Protein AF-G0N205-F1 (afdb_monomer)

Nearest PDB structures (foldseek):
  7wsj-assembly2_C  TM=4.629E-01  e=8.179E-05  Arabidopsis thaliana
  7wsj-assembly1_B  TM=4.622E-01  e=1.460E-04  Arabidopsis thaliana
  7vsp-assembly2_B  TM=4.590E-01  e=4.088E-04  Arabidopsis thaliana
  7vsq-assembly2_B  TM=4.551E-01  e=1.684E-03  Arabidopsis thaliana

Organism: Caenorhabditis brenneri (NCBI:txid135651)

InterPro domains:
  IPR000315 B-box-type zinc finger [PS50119] (37-84)

pLDDT: mean 72.42, std 18.72, range [29.64, 96.12]

Solvent-accessible surface area (backbone atoms only — not comparable to full-atom values): 21318 Å² total; per-residue (Å²): 139,88,82,83,79,87,76,86,77,73,57,70,68,60,55,50,49,54,50,48,53,50,52,49,49,49,48,61,71,64,46,67,68,76,33,96,76,34,97,43,48,12,75,93,41,68,41,26,44,38,49,34,27,31,69,76,79,71,43,38,22,20,68,56,48,37,58,68,64,69,31,54,47,85,73,48,55,70,51,54,69,44,49,46,91,71,54,74,80,71,82,67,58,54,7,86,89,43,72,95,36,53,32,47,31,29,34,51,64,63,70,57,68,80,61,97,66,80,58,90,68,58,90,59,50,43,32,23,71,64,47,60,73,70,46,49,56,69,90,58,59,64,44,50,40,68,66,48,51,55,50,49,49,52,52,48,51,53,48,50,51,53,50,52,53,50,52,52,52,50,52,50,52,50,51,55,50,51,56,52,49,50,57,78,64,36,62,66,59,50,48,53,56,52,48,55,55,52,55,50,54,51,51,54,50,53,52,37,51,52,52,49,54,52,49,52,52,54,52,51,52,54,53,49,54,49,49,53,51,54,50,52,50,49,56,49,48,53,53,50,49,53,50,53,52,48,42,68,73,68,63,59,65,74,92,68,48,61,75,58,52,55,56,50,70,75,64,66,83,89,72,95,80,84,82,84,56,80,85,38,48,48,66,72,84,77,45,77,72,49,73,63,53,82,71,74,78,77,87,68,87,69,82,77,81,86,84,81,92,79,89,80,83,85,84,80,86,83,80,84,82,76,86,79,80,83,85,81,82,84,80,79,88,82,83,82,79,84,78,82,80,86,79,90,134

Structure (mmCIF, N/CA/C/O backbone):
data_AF-G0N205-F1
#
_entry.id   AF-G0N205-F1
#
loop_
_atom_site.group_PDB
_atom_site.id
_atom_site.type_symbol
_atom_site.label_atom_id
_atom_site.label_alt_id
_atom_site.label_comp_id
_atom_site.label_asym_id
_atom_site.label_entity_id
_atom_site.label_seq_id
_atom_site.pdbx_PDB_ins_code
_atom_site.Cartn_x
_atom_site.Cartn_y
_atom_site.Cartn_z
_atom_site.occupancy
_atom_site.B_iso_or_equiv
_atom_site.auth_seq_id
_atom_site.auth_comp_id
_atom_site.auth_asym_id
_atom_site.auth_atom_id
_atom_site.pdbx_PDB_model_num
ATOM 1 N N . MET A 1 1 ? -63.602 34.166 -18.339 1.00 39.34 1 MET A N 1
ATOM 2 C CA . MET A 1 1 ? -64.084 32.825 -17.949 1.00 39.34 1 MET A CA 1
ATOM 3 C C . MET A 1 1 ? -63.083 32.241 -16.964 1.00 39.34 1 MET A C 1
ATOM 5 O O . MET A 1 1 ? -61.918 32.171 -17.336 1.00 39.34 1 MET A O 1
ATOM 9 N N . PRO A 1 2 ? -63.478 31.931 -15.718 1.00 43.50 2 PRO A N 1
ATOM 10 C CA . PRO A 1 2 ? -62.604 31.313 -14.727 1.00 43.50 2 PRO A CA 1
ATOM 11 C C . PRO A 1 2 ? -62.727 29.784 -14.789 1.00 43.50 2 PRO A C 1
ATOM 13 O O . PRO A 1 2 ? -63.821 29.270 -15.007 1.00 43.50 2 PRO A O 1
ATOM 16 N N . ILE A 1 3 ? -61.631 29.062 -14.560 1.00 42.59 3 ILE A N 1
ATOM 17 C CA . ILE A 1 3 ? -61.673 27.639 -14.204 1.00 42.59 3 ILE A CA 1
ATOM 18 C C . ILE A 1 3 ? -60.879 27.516 -12.906 1.00 42.59 3 ILE A C 1
ATOM 20 O O . ILE A 1 3 ? -59.670 27.737 -12.880 1.00 42.59 3 ILE A O 1
ATOM 24 N N . PHE A 1 4 ? -61.611 27.286 -11.818 1.00 43.91 4 PHE A N 1
ATOM 25 C CA . PHE A 1 4 ? -61.077 26.991 -10.496 1.00 43.91 4 PHE A CA 1
ATOM 26 C C . PHE A 1 4 ? -60.441 25.598 -10.520 1.00 43.91 4 PHE A C 1
ATOM 28 O O . PHE A 1 4 ? -61.034 24.667 -11.058 1.00 43.91 4 PHE A O 1
ATOM 35 N N . GLY A 1 5 ? -59.237 25.478 -9.959 1.00 41.97 5 GLY A N 1
ATOM 36 C CA . GLY A 1 5 ? -58.589 24.193 -9.720 1.00 41.97 5 GLY A CA 1
ATOM 37 C C . GLY A 1 5 ? -59.272 23.457 -8.572 1.00 41.97 5 GLY A C 1
ATOM 38 O O . GLY A 1 5 ? -59.536 24.053 -7.525 1.00 41.97 5 GLY A O 1
ATOM 39 N N . ASP A 1 6 ? -59.556 22.178 -8.796 1.00 44.09 6 ASP A N 1
ATOM 40 C CA . ASP A 1 6 ? -60.100 21.262 -7.802 1.00 44.09 6 ASP A CA 1
ATOM 41 C C . ASP A 1 6 ? -59.151 21.154 -6.603 1.00 44.09 6 ASP A C 1
ATOM 43 O O . ASP A 1 6 ? -57.992 20.750 -6.718 1.00 44.09 6 ASP A O 1
ATOM 47 N N . VAL A 1 7 ? -59.654 21.547 -5.434 1.00 52.12 7 VAL A N 1
ATOM 48 C CA . VAL A 1 7 ? -59.025 21.255 -4.148 1.00 52.12 7 VAL A CA 1
ATOM 49 C C . VAL A 1 7 ? -59.512 19.873 -3.744 1.00 52.12 7 VAL A C 1
ATOM 51 O O . VAL A 1 7 ? -60.689 19.694 -3.439 1.00 52.12 7 VAL A O 1
ATOM 54 N N . ASP A 1 8 ? -58.603 18.904 -3.763 1.00 52.44 8 ASP A N 1
ATOM 55 C CA . ASP A 1 8 ? -58.847 17.528 -3.340 1.00 52.44 8 ASP A CA 1
ATOM 56 C C . ASP A 1 8 ? -59.172 17.509 -1.833 1.00 52.44 8 ASP A C 1
ATOM 58 O O . ASP A 1 8 ? -58.293 17.560 -0.967 1.00 52.44 8 ASP A O 1
ATOM 62 N N . ILE A 1 9 ? -60.463 17.506 -1.496 1.00 57.09 9 ILE A N 1
ATOM 63 C CA . ILE A 1 9 ? -60.930 17.375 -0.114 1.00 57.09 9 ILE A CA 1
ATOM 64 C C . ILE A 1 9 ? -60.839 15.891 0.241 1.00 57.09 9 ILE A C 1
ATOM 66 O O . ILE A 1 9 ? -61.751 15.112 -0.039 1.00 57.09 9 ILE A O 1
ATOM 70 N N . GLN A 1 10 ? -59.732 15.488 0.868 1.00 53.25 10 GLN A N 1
ATOM 71 C CA . GLN A 1 10 ? -59.631 14.147 1.441 1.00 53.25 10 GLN A CA 1
ATOM 72 C C . GLN A 1 10 ? -60.764 13.928 2.464 1.00 53.25 10 GLN A C 1
ATOM 74 O O . GLN A 1 10 ? -60.968 14.774 3.342 1.00 53.25 10 GLN A O 1
ATOM 79 N N . PRO A 1 11 ? -61.496 12.797 2.401 1.00 60.28 11 PRO A N 1
ATOM 80 C CA . PRO A 1 11 ? -62.554 12.496 3.355 1.00 60.28 11 PRO A CA 1
ATOM 81 C C . PRO A 1 11 ? -62.007 12.487 4.786 1.00 60.28 11 PRO A C 1
ATOM 83 O O . PRO A 1 11 ? -60.940 11.932 5.051 1.00 60.28 11 PRO A O 1
ATOM 86 N N . THR A 1 12 ? -62.761 13.047 5.733 1.00 58.72 12 THR A N 1
ATOM 87 C CA . THR A 1 12 ? -62.375 13.212 7.149 1.00 58.72 12 THR A CA 1
ATOM 88 C C . THR A 1 12 ? -61.872 11.916 7.799 1.00 58.72 12 THR A C 1
ATOM 90 O O . THR A 1 12 ? -60.984 11.950 8.646 1.00 58.72 12 THR A O 1
ATOM 93 N N . ASN A 1 13 ? -62.371 10.761 7.351 1.00 66.75 13 ASN A N 1
ATOM 94 C CA . ASN A 1 13 ? -61.944 9.445 7.826 1.00 66.75 13 ASN A CA 1
ATOM 95 C C . ASN A 1 13 ? -60.479 9.127 7.475 1.00 66.75 13 ASN A C 1
ATOM 97 O O . ASN A 1 13 ? -59.782 8.533 8.289 1.00 66.75 13 ASN A O 1
ATOM 101 N N . CYS A 1 14 ? -59.982 9.564 6.314 1.00 66.81 14 CYS A N 1
ATOM 102 C CA . CYS A 1 14 ? -58.583 9.383 5.914 1.00 66.81 14 CYS A CA 1
ATOM 103 C C . CYS A 1 14 ? -57.637 10.254 6.752 1.00 66.81 14 CYS A C 1
ATOM 105 O O . CYS A 1 14 ? -56.560 9.807 7.134 1.00 66.81 14 CYS A O 1
ATOM 107 N N . LEU A 1 15 ? -58.070 11.468 7.107 1.00 72.00 15 LEU A N 1
ATOM 108 C CA . LEU A 1 15 ? -57.348 12.358 8.022 1.00 72.00 15 LEU A CA 1
ATOM 109 C C . LEU A 1 15 ? -57.283 11.796 9.445 1.00 72.00 15 LEU A C 1
ATOM 111 O O . LEU A 1 15 ? -56.243 11.886 10.093 1.00 72.00 15 LEU A O 1
ATOM 115 N N . ILE A 1 16 ? -58.375 11.193 9.924 1.00 75.31 16 ILE A N 1
ATOM 116 C CA . ILE A 1 16 ? -58.415 10.536 11.235 1.00 75.31 16 ILE A CA 1
ATOM 117 C C . ILE A 1 16 ? -57.481 9.323 11.254 1.00 75.31 16 ILE A C 1
ATOM 119 O O . ILE A 1 16 ? -56.714 9.185 12.201 1.00 75.31 16 ILE A O 1
ATOM 123 N N . LEU A 1 17 ? -57.488 8.488 10.209 1.00 78.81 17 LEU A N 1
ATOM 124 C CA . LEU A 1 17 ? -56.571 7.348 10.100 1.00 78.81 17 LEU A CA 1
ATOM 125 C C . LEU A 1 17 ? -55.108 7.803 10.057 1.00 78.81 17 LEU A C 1
ATOM 127 O O . LEU A 1 17 ? -54.306 7.316 10.843 1.00 78.81 17 LEU A O 1
ATOM 131 N N . ALA A 1 18 ? -54.782 8.823 9.260 1.00 77.00 18 ALA A N 1
ATOM 132 C CA . ALA A 1 18 ? -53.435 9.391 9.221 1.00 77.00 18 ALA A CA 1
ATOM 133 C C . ALA A 1 18 ? -52.997 9.988 10.574 1.00 77.00 18 ALA A C 1
ATOM 135 O O . ALA A 1 18 ? -51.824 9.919 10.937 1.00 77.00 18 ALA A O 1
ATOM 136 N N . LEU A 1 19 ? -53.924 10.568 11.345 1.00 78.69 19 LEU A N 1
ATOM 137 C CA . LEU A 1 19 ? -53.658 11.048 12.705 1.00 78.69 19 LEU A CA 1
ATOM 138 C C . LEU A 1 19 ? -53.452 9.896 13.695 1.00 78.69 19 LEU A C 1
ATOM 140 O O . LEU A 1 19 ? -52.588 10.010 14.560 1.00 78.69 19 LEU A O 1
ATOM 144 N N . VAL A 1 20 ? -54.207 8.801 13.575 1.00 80.81 20 VAL A N 1
ATOM 145 C CA . VAL A 1 20 ? -54.025 7.592 14.393 1.00 80.81 20 VAL A CA 1
ATOM 146 C C . VAL A 1 20 ? -52.685 6.935 14.077 1.00 80.81 20 VAL A C 1
ATOM 148 O O . VAL A 1 20 ? -51.926 6.687 15.007 1.00 80.81 20 VAL A O 1
ATOM 151 N N . ASP A 1 21 ? -52.336 6.771 12.802 1.00 76.94 21 ASP A N 1
ATOM 152 C CA . ASP A 1 21 ? -51.047 6.218 12.371 1.00 76.94 21 ASP A CA 1
ATOM 153 C C . ASP A 1 21 ? -49.882 7.075 12.869 1.00 76.94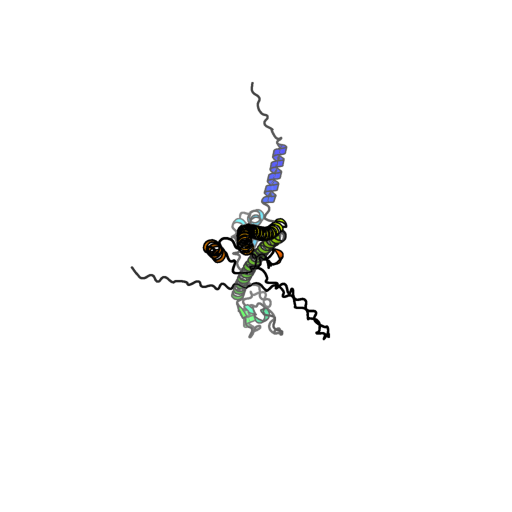 21 ASP A C 1
ATOM 155 O O . ASP A 1 21 ? -48.888 6.559 13.375 1.00 76.94 21 ASP A O 1
ATOM 159 N N . LYS A 1 22 ? -50.024 8.404 12.815 1.00 75.94 22 LYS A N 1
ATOM 160 C CA . LYS A 1 22 ? -49.020 9.335 13.338 1.00 75.94 22 LYS A CA 1
ATOM 161 C C . LYS A 1 22 ? -48.927 9.291 14.864 1.00 75.94 22 LYS A C 1
ATOM 163 O O . LYS A 1 22 ? -47.830 9.381 15.400 1.00 75.94 22 LYS A O 1
ATOM 168 N N . LEU A 1 23 ? -50.042 9.112 15.576 1.00 74.56 23 LEU A N 1
ATOM 169 C CA . LEU A 1 23 ? -50.059 8.923 17.032 1.00 74.56 23 LEU A CA 1
ATOM 170 C C . LEU A 1 23 ? -49.495 7.560 17.451 1.00 74.56 23 LEU A C 1
ATOM 172 O O . LEU A 1 23 ? -48.870 7.465 18.508 1.00 74.56 23 LEU A O 1
ATOM 176 N N . GLU A 1 24 ? -49.694 6.515 16.650 1.00 72.81 24 GLU A N 1
ATOM 177 C CA . GLU A 1 24 ? -49.087 5.201 16.848 1.00 72.81 24 GLU A CA 1
ATOM 178 C C . GLU A 1 24 ? -47.592 5.223 16.542 1.00 72.81 24 GLU A C 1
ATOM 180 O O . GLU A 1 24 ? -46.811 4.703 17.335 1.00 72.81 24 GLU A O 1
ATOM 185 N N . GLU A 1 25 ? -47.168 5.879 15.462 1.00 64.12 25 GLU A N 1
ATOM 186 C CA . GLU A 1 25 ? -45.758 6.136 15.182 1.00 64.12 25 GLU A CA 1
ATOM 187 C C . GLU A 1 25 ? -45.116 6.986 16.271 1.00 64.12 25 GLU A C 1
ATOM 189 O O . GLU A 1 25 ? -44.022 6.662 16.714 1.00 64.12 25 GLU A O 1
ATOM 194 N N . ASP A 1 26 ? -45.780 8.035 16.750 1.00 62.69 26 ASP A N 1
ATOM 195 C CA . ASP A 1 26 ? -45.274 8.860 17.844 1.00 62.69 26 ASP A CA 1
ATOM 196 C C . ASP A 1 26 ? -45.265 8.086 19.169 1.00 62.69 26 ASP A C 1
ATOM 198 O O . ASP A 1 26 ? -44.367 8.299 19.980 1.00 62.69 26 ASP A O 1
ATOM 202 N N . ARG A 1 27 ? -46.198 7.148 19.397 1.00 59.19 27 ARG A N 1
ATOM 203 C CA . ARG A 1 27 ? -46.136 6.188 20.518 1.00 59.19 27 ARG A CA 1
ATOM 204 C C . ARG A 1 27 ? -44.988 5.198 20.362 1.00 59.19 27 ARG A C 1
ATOM 206 O O . ARG A 1 27 ? -44.382 4.865 21.369 1.00 59.19 27 ARG A O 1
ATOM 213 N N . ARG A 1 28 ? -44.681 4.744 19.144 1.00 57.38 28 ARG A N 1
ATOM 214 C CA . ARG A 1 28 ? -43.538 3.861 18.848 1.00 57.38 28 ARG A CA 1
ATOM 215 C C . ARG A 1 28 ? -42.204 4.606 18.956 1.00 57.38 28 ARG A C 1
ATOM 217 O O . ARG A 1 28 ? -41.247 4.036 19.452 1.00 57.38 28 ARG A O 1
ATOM 224 N N . LYS A 1 29 ? -42.157 5.884 18.567 1.00 54.00 29 LYS A N 1
ATOM 225 C CA . LYS A 1 29 ? -40.992 6.781 18.683 1.00 54.00 29 LYS A CA 1
ATOM 226 C C . LYS A 1 29 ? -40.775 7.293 20.115 1.00 54.00 29 LYS A C 1
ATOM 228 O O . LYS A 1 29 ? -39.660 7.669 20.451 1.00 54.00 29 LYS A O 1
ATOM 233 N N . LYS A 1 30 ? -41.828 7.332 20.946 1.00 52.59 30 LYS A N 1
ATOM 234 C CA . LYS A 1 30 ? -41.779 7.671 22.387 1.00 52.59 30 LYS A CA 1
ATOM 235 C C . LYS A 1 30 ? -41.759 6.454 23.311 1.00 52.59 30 LYS A C 1
ATOM 237 O O . LYS A 1 30 ? -41.699 6.636 24.524 1.00 52.59 30 LYS A O 1
ATOM 242 N N . ALA A 1 31 ? -41.881 5.239 22.785 1.00 52.03 31 ALA A N 1
ATOM 243 C CA . ALA A 1 31 ? -41.605 4.055 23.576 1.00 52.03 31 ALA A CA 1
ATOM 244 C C . ALA A 1 31 ? -40.107 4.097 23.880 1.00 52.03 31 ALA A C 1
ATOM 246 O O . ALA A 1 31 ? -39.301 4.119 22.951 1.00 52.03 31 ALA A O 1
ATOM 247 N N . ALA A 1 32 ? -39.770 4.212 25.166 1.00 54.28 32 ALA A N 1
ATOM 248 C CA . ALA A 1 32 ? -38.405 4.171 25.668 1.00 54.28 32 ALA A CA 1
ATOM 249 C C . ALA A 1 32 ? -37.611 3.095 24.920 1.00 54.28 32 ALA A C 1
ATOM 251 O O . ALA A 1 32 ? -38.152 2.020 24.669 1.00 54.28 32 ALA A O 1
ATOM 252 N N . ASN A 1 33 ? -36.368 3.399 24.535 1.00 58.97 33 ASN A N 1
ATOM 253 C CA . ASN A 1 33 ? -35.497 2.478 23.803 1.00 58.97 33 ASN A CA 1
ATOM 254 C C . ASN A 1 33 ? -35.560 1.081 24.438 1.00 58.97 33 ASN A C 1
ATOM 256 O O . ASN A 1 33 ? -35.015 0.859 25.519 1.00 58.97 33 ASN A O 1
ATOM 260 N N . VAL A 1 34 ? -36.271 0.165 23.781 1.00 61.72 34 VAL A N 1
ATOM 261 C CA . VAL A 1 34 ? -36.375 -1.226 24.210 1.00 61.72 34 VAL A CA 1
ATOM 262 C C . VAL A 1 34 ? -35.062 -1.880 23.809 1.00 61.72 34 VAL A C 1
ATOM 264 O O . VAL A 1 34 ? -34.789 -2.070 22.624 1.00 61.72 34 VAL A O 1
ATOM 267 N N . VAL A 1 35 ? -34.224 -2.162 24.799 1.00 68.50 35 VAL A N 1
ATOM 268 C CA . VAL A 1 35 ? -32.907 -2.774 24.635 1.00 68.50 35 VAL A CA 1
ATOM 269 C C . VAL A 1 35 ? -33.019 -4.234 25.068 1.00 68.50 35 VAL A C 1
ATOM 271 O O . VAL A 1 35 ? -33.513 -4.531 26.150 1.00 68.50 35 VAL A O 1
ATOM 274 N N . THR A 1 36 ? -32.574 -5.164 24.220 1.00 64.25 36 THR A N 1
ATOM 275 C CA . THR A 1 36 ? -32.621 -6.616 24.489 1.00 64.25 36 THR A CA 1
ATOM 276 C C . THR A 1 36 ? -31.709 -7.068 25.633 1.00 64.25 36 THR A C 1
ATOM 278 O O . THR A 1 36 ? -31.945 -8.132 26.195 1.00 64.25 36 THR A O 1
ATOM 281 N N . ASP A 1 37 ? -30.683 -6.282 25.966 1.00 71.31 37 ASP A N 1
ATOM 282 C CA . ASP A 1 37 ? -29.781 -6.501 27.104 1.00 71.31 37 ASP A CA 1
ATOM 283 C C . ASP A 1 37 ? -29.300 -5.141 27.660 1.00 71.31 37 ASP A C 1
ATOM 285 O O . ASP A 1 37 ? -28.269 -4.619 27.225 1.00 71.31 37 ASP A O 1
ATOM 289 N N . PRO A 1 38 ? -30.093 -4.473 28.518 1.00 76.50 38 PRO A N 1
ATOM 290 C CA . PRO A 1 38 ? -29.735 -3.163 29.052 1.00 76.50 38 PRO A CA 1
ATOM 291 C C . PRO A 1 38 ? -28.630 -3.272 30.110 1.00 76.50 38 PRO A C 1
ATOM 293 O O . PRO A 1 38 ? -28.713 -4.086 31.029 1.00 76.50 38 PRO A O 1
ATOM 296 N N . PHE A 1 39 ? -27.639 -2.373 30.054 1.00 74.31 39 PHE A N 1
ATOM 297 C CA . PHE A 1 39 ? -26.506 -2.366 30.993 1.00 74.31 39 P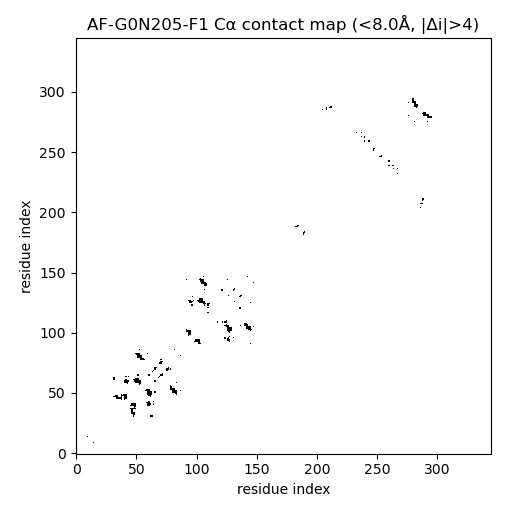HE A CA 1
ATOM 298 C C . PHE A 1 39 ? -26.952 -2.201 32.456 1.00 74.31 39 PHE A C 1
ATOM 300 O O . PHE A 1 39 ? -26.354 -2.757 33.381 1.00 74.31 39 PHE A O 1
ATOM 307 N N . LEU A 1 40 ? -28.036 -1.448 32.670 1.00 79.56 40 LEU A N 1
ATOM 308 C CA . LEU A 1 40 ? -28.751 -1.403 33.937 1.00 79.56 40 LEU A CA 1
ATOM 309 C C . LEU A 1 40 ? -30.272 -1.394 33.691 1.00 79.56 40 LEU A C 1
ATOM 311 O O . LEU A 1 40 ? -30.796 -0.374 33.237 1.00 79.56 40 LEU A O 1
ATOM 315 N N . PRO A 1 41 ? -31.005 -2.475 34.015 1.00 83.06 41 PRO A N 1
ATOM 316 C CA . PRO A 1 41 ? -32.434 -2.563 33.732 1.00 83.06 41 PRO A CA 1
ATOM 317 C C . PRO A 1 41 ? -33.249 -1.591 34.591 1.00 83.06 41 PRO A C 1
ATOM 319 O O . PRO A 1 41 ? -32.937 -1.341 35.761 1.00 83.06 41 PRO A O 1
ATOM 322 N N . CYS A 1 42 ? -34.305 -1.031 34.004 1.00 84.69 42 CYS A N 1
ATOM 323 C CA . CYS A 1 42 ? -35.302 -0.236 34.712 1.00 84.69 42 CYS A CA 1
ATOM 324 C C . CYS A 1 42 ? -36.140 -1.117 35.648 1.00 84.69 42 CYS A C 1
ATOM 326 O O . CYS A 1 42 ? -36.463 -2.260 35.338 1.00 84.69 42 CYS A O 1
ATOM 328 N N . HIS A 1 43 ? -36.528 -0.571 36.802 1.00 83.44 43 HIS A N 1
ATOM 329 C CA . HIS A 1 43 ? -37.354 -1.295 37.766 1.00 83.44 43 HIS A CA 1
ATOM 330 C C . HIS A 1 43 ? -38.729 -1.695 37.208 1.00 83.44 43 HIS A C 1
ATOM 332 O O . HIS A 1 43 ? -39.205 -2.788 37.495 1.00 83.44 43 HIS A O 1
ATOM 338 N N . GLU A 1 44 ? -39.352 -0.824 36.412 1.00 83.25 44 GLU A N 1
ATOM 339 C CA . GLU A 1 44 ? -40.685 -1.075 35.842 1.00 83.25 44 GLU A CA 1
ATOM 340 C C . GLU A 1 44 ? -40.665 -2.044 34.663 1.00 83.25 44 GLU A C 1
ATOM 342 O O . GLU A 1 44 ? -41.611 -2.800 34.467 1.00 83.25 44 GLU A O 1
ATOM 347 N N . ASP A 1 45 ? -39.599 -2.013 33.865 1.00 78.06 45 ASP A N 1
ATOM 348 C CA . ASP A 1 45 ? -39.471 -2.842 32.674 1.00 78.06 45 ASP A CA 1
ATOM 349 C C . ASP A 1 45 ? -38.010 -3.243 32.502 1.00 78.06 45 ASP A C 1
ATOM 351 O O . ASP A 1 45 ? -37.120 -2.399 32.377 1.00 78.06 45 ASP A O 1
ATOM 355 N N . HIS A 1 46 ? -37.774 -4.550 32.503 1.00 78.19 46 HIS A N 1
ATOM 356 C CA . HIS A 1 46 ? -36.433 -5.116 32.435 1.00 78.19 46 HIS A CA 1
ATOM 357 C C . HIS A 1 46 ? -35.805 -4.952 31.046 1.00 78.19 46 HIS A C 1
ATOM 359 O O . HIS A 1 46 ? -34.602 -5.142 30.918 1.00 78.19 46 HIS A O 1
ATOM 365 N N . ASN A 1 47 ? -36.592 -4.553 30.040 1.00 79.50 47 ASN A N 1
ATOM 366 C CA . ASN A 1 47 ? -36.127 -4.274 28.684 1.00 79.50 47 ASN A CA 1
ATOM 367 C C . ASN A 1 47 ? -35.803 -2.789 28.447 1.00 79.50 47 ASN A C 1
ATOM 369 O O . ASN A 1 47 ? -35.446 -2.412 27.333 1.00 79.50 47 ASN A O 1
ATOM 373 N N . HIS A 1 48 ? -35.945 -1.918 29.450 1.00 80.12 48 HIS A N 1
ATOM 374 C CA . HIS A 1 48 ? -35.518 -0.522 29.343 1.00 80.12 48 HIS A CA 1
ATOM 375 C C . HIS A 1 48 ? -34.187 -0.296 30.056 1.00 80.12 48 HIS A C 1
ATOM 377 O O . HIS A 1 48 ? -33.951 -0.815 31.149 1.00 80.12 48 HIS A O 1
ATOM 383 N N . GLU A 1 49 ? -33.349 0.558 29.475 1.00 82.44 49 GLU A N 1
ATOM 384 C CA . GLU A 1 49 ? -32.117 1.018 30.108 1.00 82.44 49 GLU A CA 1
ATOM 385 C C . GLU A 1 49 ? -32.394 2.162 31.098 1.00 82.44 49 GLU A C 1
ATOM 387 O O . GLU A 1 49 ? -33.196 3.066 30.850 1.00 82.44 49 GLU A O 1
ATOM 392 N N . SER A 1 50 ? -31.776 2.086 32.277 1.00 84.50 50 SER A N 1
ATOM 393 C CA . SER A 1 50 ? -31.958 3.066 33.346 1.00 84.50 50 SER A CA 1
ATOM 394 C C . SER A 1 50 ? -31.034 4.265 33.192 1.00 84.50 50 SER A C 1
ATOM 396 O O . SER A 1 50 ? -29.817 4.134 33.300 1.00 84.50 50 SER A O 1
ATOM 398 N N . ASP A 1 51 ? -31.624 5.455 33.127 1.00 83.19 51 ASP A N 1
ATOM 399 C CA . ASP A 1 51 ? -30.893 6.726 33.116 1.00 83.19 51 ASP A CA 1
ATOM 400 C C . ASP A 1 51 ? -30.838 7.382 34.504 1.00 83.19 51 ASP A C 1
ATOM 402 O O . ASP A 1 51 ? -29.882 8.081 34.862 1.00 83.19 51 ASP A O 1
ATOM 406 N N . VAL A 1 52 ? -31.882 7.164 35.312 1.00 84.69 52 VAL A N 1
ATOM 407 C CA . VAL A 1 52 ? -32.140 7.912 36.545 1.00 84.69 52 VAL A CA 1
ATOM 408 C C . VAL A 1 52 ? -32.191 6.978 37.750 1.00 84.69 52 VAL A C 1
ATOM 410 O O . VAL A 1 52 ? -32.829 5.929 37.731 1.00 84.69 52 VAL A O 1
ATOM 413 N N . TRP A 1 53 ? -31.550 7.382 38.844 1.00 84.94 53 TRP A N 1
ATOM 414 C CA . TRP A 1 53 ? -31.684 6.764 40.158 1.00 84.94 53 TRP A CA 1
ATOM 415 C C . TRP A 1 53 ? -32.489 7.676 41.088 1.00 84.94 53 TRP A C 1
ATOM 417 O O . TRP A 1 53 ? -32.170 8.855 41.272 1.00 84.94 53 TRP A O 1
ATOM 427 N N . CYS A 1 54 ? -33.538 7.126 41.696 1.00 86.44 54 CYS A N 1
ATOM 428 C CA . CYS A 1 54 ? -34.313 7.816 42.718 1.00 86.44 54 CYS A CA 1
ATOM 429 C C . CYS A 1 54 ? -33.725 7.523 44.104 1.00 86.44 54 CYS A C 1
ATOM 431 O O . CYS A 1 54 ? -33.647 6.362 44.513 1.00 86.44 54 CYS A O 1
ATOM 433 N N . GLN A 1 55 ? -33.343 8.572 44.840 1.00 82.56 55 GLN A N 1
ATOM 434 C CA . GLN A 1 55 ? -32.739 8.441 46.171 1.00 82.56 55 GLN A CA 1
ATOM 435 C C . GLN A 1 55 ? -33.741 7.909 47.201 1.00 82.56 55 GLN A C 1
ATOM 437 O O . GLN A 1 55 ? -33.374 7.108 48.057 1.00 82.56 55 GLN A O 1
ATOM 442 N N . ASP A 1 56 ? -35.007 8.311 47.077 1.00 84.38 56 ASP A N 1
ATOM 443 C CA . ASP A 1 56 ? -36.067 7.967 48.029 1.00 84.38 56 ASP A CA 1
ATOM 444 C C . ASP A 1 56 ? -36.643 6.565 47.777 1.00 84.38 56 ASP A C 1
ATOM 446 O O . ASP A 1 56 ? -36.846 5.801 48.717 1.00 84.38 56 ASP A O 1
ATOM 450 N N . CYS A 1 57 ? -36.834 6.177 46.508 1.00 82.62 57 CYS A N 1
ATOM 451 C CA . CYS A 1 57 ? -37.266 4.821 46.139 1.00 82.62 57 CYS A CA 1
ATOM 452 C C . CYS A 1 57 ? -36.123 3.795 46.190 1.00 82.62 57 CYS A C 1
ATOM 454 O O . CYS A 1 57 ? -36.378 2.595 46.143 1.00 82.62 57 CYS A O 1
ATOM 456 N N . LYS A 1 58 ? -34.861 4.250 46.222 1.00 82.75 58 LYS A N 1
ATOM 457 C CA . LYS A 1 58 ? -33.644 3.425 46.094 1.00 82.75 58 LYS A CA 1
ATOM 458 C C . LYS A 1 58 ? -33.613 2.529 44.841 1.00 82.75 58 LYS A C 1
ATOM 460 O O . LYS A 1 58 ? -32.878 1.542 44.796 1.00 82.75 58 LYS A O 1
ATOM 465 N N . GLN A 1 59 ? -34.344 2.906 43.797 1.00 84.19 59 GLN A N 1
ATOM 466 C CA . GLN A 1 59 ? -34.508 2.148 42.555 1.00 84.19 59 GLN A CA 1
ATOM 467 C C . GLN A 1 59 ? -34.098 2.968 41.328 1.00 84.19 59 GLN A C 1
ATOM 469 O O . GLN A 1 59 ? -33.968 4.195 41.398 1.00 84.19 59 GLN A O 1
ATOM 474 N N . THR A 1 60 ? -33.835 2.274 40.220 1.00 85.19 60 THR A N 1
ATOM 475 C CA . THR A 1 60 ? -33.409 2.865 38.948 1.00 85.19 60 THR A CA 1
ATOM 476 C C . THR A 1 60 ? -34.511 2.779 37.909 1.00 85.19 60 THR A C 1
ATOM 478 O O . THR A 1 60 ? -35.233 1.786 37.840 1.00 85.19 60 THR A O 1
ATOM 481 N N . TYR A 1 61 ? -34.650 3.843 37.128 1.00 85.56 61 TYR A N 1
ATOM 482 C CA . TYR A 1 61 ? -35.723 4.009 36.165 1.00 85.56 61 TYR A CA 1
ATOM 483 C C . TYR A 1 61 ? -35.183 4.567 34.850 1.00 85.56 61 TYR A C 1
ATOM 485 O O . TYR A 1 61 ? -34.248 5.374 34.833 1.00 85.56 61 TYR A O 1
ATOM 493 N N . CYS A 1 62 ? -35.817 4.171 33.749 1.00 86.62 62 CYS A N 1
ATOM 494 C CA . CYS A 1 62 ? -35.668 4.850 32.469 1.00 86.62 62 CYS A CA 1
ATOM 495 C C . CYS A 1 62 ? -36.278 6.263 32.555 1.00 86.62 62 CYS A C 1
ATOM 497 O O . CYS A 1 62 ? -37.202 6.484 33.347 1.00 86.62 62 CYS A O 1
ATOM 499 N N . ASN A 1 63 ? -35.800 7.227 31.758 1.00 82.69 63 ASN A N 1
ATOM 500 C CA . ASN A 1 63 ? -36.334 8.600 31.785 1.00 82.69 63 ASN A CA 1
ATOM 501 C C . ASN A 1 63 ? -37.861 8.666 31.591 1.00 82.69 63 ASN A C 1
ATOM 503 O O . ASN A 1 63 ? -38.547 9.465 32.238 1.00 82.69 63 ASN A O 1
ATOM 507 N N . ASP A 1 64 ? -38.410 7.805 30.737 1.00 81.62 64 ASP A N 1
ATOM 508 C CA . ASP A 1 64 ? -39.849 7.757 30.488 1.00 81.62 64 ASP A CA 1
ATOM 509 C C . ASP A 1 64 ? -40.604 7.113 31.651 1.00 81.62 64 ASP A C 1
ATOM 511 O O . ASP A 1 64 ? -41.609 7.653 32.112 1.00 81.62 64 ASP A O 1
ATOM 515 N N . CYS A 1 65 ? -40.089 6.010 32.185 1.00 81.69 65 CYS A N 1
ATOM 516 C CA . CYS A 1 65 ? -40.641 5.260 33.310 1.00 81.69 65 CYS A CA 1
ATOM 517 C C . CYS A 1 65 ? -40.706 6.139 34.568 1.00 81.69 65 CYS A C 1
ATOM 519 O O . CYS A 1 65 ? -41.733 6.192 35.250 1.00 81.69 65 CYS A O 1
ATOM 521 N N . ASP A 1 66 ? -39.642 6.914 34.812 1.00 81.69 66 ASP A N 1
ATOM 522 C CA . ASP A 1 66 ? -39.566 7.895 35.891 1.00 81.69 66 ASP A CA 1
ATOM 523 C C . ASP A 1 66 ? -40.692 8.930 35.786 1.00 81.69 66 ASP A C 1
ATOM 525 O O . ASP A 1 66 ? -41.423 9.168 36.750 1.00 81.69 66 ASP A O 1
ATOM 529 N N . ARG A 1 67 ? -40.860 9.536 34.605 1.00 78.38 67 ARG A N 1
ATOM 530 C CA . ARG A 1 67 ? -41.774 10.670 34.402 1.00 78.38 67 ARG A CA 1
ATOM 531 C C . ARG A 1 67 ? -43.234 10.251 34.250 1.00 78.38 67 ARG A C 1
ATOM 533 O O . ARG A 1 67 ? -44.126 11.006 34.649 1.00 78.38 67 ARG A O 1
ATOM 540 N N . THR A 1 68 ? -43.488 9.096 33.640 1.00 75.38 68 THR A N 1
ATOM 541 C CA . THR A 1 68 ? -44.829 8.696 33.186 1.00 75.38 68 THR A CA 1
ATOM 542 C C . THR A 1 68 ? -45.503 7.681 34.101 1.00 75.38 68 THR A C 1
ATOM 544 O O . THR A 1 68 ? -46.717 7.789 34.300 1.00 75.38 68 THR A O 1
ATOM 547 N N . VAL A 1 69 ? -44.739 6.761 34.700 1.00 73.19 69 VAL A N 1
ATOM 548 C CA . VAL A 1 69 ? -45.273 5.640 35.486 1.00 73.19 69 VAL A CA 1
ATOM 549 C C . VAL A 1 69 ? -45.048 5.877 36.980 1.00 73.19 69 VAL A C 1
ATOM 551 O O . VAL A 1 69 ? -46.011 6.115 37.710 1.00 73.19 69 VAL A O 1
ATOM 554 N N . CYS A 1 70 ? -43.794 5.916 37.437 1.00 70.06 70 CYS A N 1
ATOM 555 C CA . CYS A 1 70 ? -43.475 5.829 38.869 1.00 70.06 70 CYS A CA 1
ATOM 556 C C . CYS A 1 70 ? -43.625 7.161 39.598 1.00 70.06 70 CYS A C 1
ATOM 558 O O . CYS A 1 70 ? -44.290 7.244 40.625 1.00 70.06 70 CYS A O 1
ATOM 560 N N . HIS A 1 71 ? -43.052 8.243 39.066 1.00 78.88 71 HIS A N 1
ATOM 561 C CA . HIS A 1 71 ? -43.045 9.543 39.742 1.00 78.88 71 HIS A CA 1
ATOM 562 C C . HIS A 1 71 ? -44.088 10.499 39.165 1.00 78.88 71 HIS A C 1
ATOM 564 O O . HIS A 1 71 ? -43.916 11.716 39.194 1.00 78.88 71 HIS A O 1
ATOM 570 N N . ARG A 1 72 ? -45.214 9.978 38.657 1.00 77.62 72 ARG A N 1
ATOM 571 C CA . ARG A 1 72 ? -46.311 10.812 38.143 1.00 77.62 72 ARG A CA 1
ATOM 572 C C . ARG A 1 72 ? -47.111 11.485 39.262 1.00 77.62 72 ARG A C 1
ATOM 574 O O . ARG A 1 72 ? -47.582 12.610 39.063 1.00 77.62 72 ARG A O 1
ATOM 581 N N . SER A 1 73 ? -47.270 10.827 40.413 1.00 80.12 73 SER A N 1
ATOM 582 C CA . SER A 1 73 ? -48.095 11.310 41.531 1.00 80.12 73 SER A CA 1
ATOM 583 C C . SER A 1 73 ? -47.466 12.521 42.242 1.00 80.12 73 SER A C 1
ATOM 585 O O . SER A 1 73 ? -46.246 12.672 42.284 1.00 80.12 73 SER A O 1
ATOM 587 N N . LYS A 1 74 ? -48.290 13.406 42.830 1.00 72.88 74 LYS A N 1
ATOM 588 C CA . LYS A 1 74 ? -47.812 14.626 43.524 1.00 72.88 74 LYS A CA 1
ATOM 589 C C . LYS A 1 74 ? -46.799 14.339 44.642 1.00 72.88 74 LYS A C 1
ATOM 591 O O . LYS A 1 74 ? -45.954 15.190 44.905 1.00 72.88 74 LYS A O 1
ATOM 596 N N . VAL A 1 75 ? -46.905 13.178 45.289 1.00 73.94 75 VAL A N 1
ATOM 597 C CA . VAL A 1 75 ? -46.024 12.758 46.387 1.00 73.94 75 VAL A CA 1
ATOM 598 C C . VAL A 1 75 ? -44.672 12.304 45.832 1.00 73.94 75 VAL A C 1
ATOM 600 O O . VAL A 1 75 ? -43.640 12.825 46.239 1.00 73.94 75 VAL A O 1
ATOM 603 N N . LEU A 1 76 ? -44.686 11.431 44.823 1.00 78.31 76 LEU A N 1
ATOM 604 C CA . LEU A 1 76 ? -43.481 10.825 44.253 1.00 78.31 76 LEU A CA 1
ATOM 605 C C . LEU A 1 76 ? -42.695 11.809 43.362 1.00 78.31 76 LEU A C 1
ATOM 607 O O . LEU A 1 76 ? -41.475 11.738 43.276 1.00 78.31 76 LEU A O 1
ATOM 611 N N . ARG A 1 77 ? -43.343 12.824 42.768 1.00 77.50 77 ARG A N 1
ATOM 612 C CA . ARG A 1 77 ? -42.652 13.897 42.014 1.00 77.50 77 ARG A CA 1
ATOM 613 C C . ARG A 1 77 ? -41.603 14.656 42.825 1.00 77.50 77 ARG A C 1
ATOM 615 O O . ARG A 1 77 ? -40.693 15.233 42.232 1.00 77.50 77 ARG A O 1
ATOM 622 N N . ARG A 1 78 ? -41.762 14.709 44.151 1.00 80.44 78 ARG A N 1
ATOM 623 C CA . ARG A 1 78 ? -40.839 15.404 45.058 1.00 80.44 78 ARG A CA 1
ATOM 624 C C . ARG A 1 78 ? -39.587 14.591 45.366 1.00 80.44 78 ARG A C 1
ATOM 626 O O . ARG A 1 78 ? -38.692 15.129 46.008 1.00 80.44 78 ARG A O 1
ATOM 633 N N . HIS A 1 79 ? -39.524 13.340 44.914 1.00 86.56 79 HIS A N 1
ATOM 634 C CA . HIS A 1 79 ? -38.364 12.510 45.155 1.00 86.56 79 HIS A CA 1
ATOM 635 C C . HIS A 1 79 ? -37.117 13.088 44.494 1.00 86.56 79 HIS A C 1
ATOM 637 O O . HIS A 1 79 ? -37.139 13.543 43.339 1.00 86.56 79 HIS A O 1
ATOM 643 N N . LYS A 1 80 ? -36.010 13.043 45.228 1.00 82.50 80 LYS A N 1
ATOM 644 C CA . LYS A 1 80 ? -34.712 13.475 44.735 1.00 82.50 80 LYS A CA 1
ATOM 645 C C . LYS A 1 80 ? -34.178 12.422 43.772 1.00 82.50 80 LYS A C 1
ATOM 647 O O . LYS A 1 80 ? -34.115 11.233 44.081 1.00 82.50 80 LYS A O 1
ATOM 652 N N . ARG A 1 81 ? -33.802 12.872 42.580 1.00 86.38 81 ARG A N 1
ATOM 653 C CA . ARG A 1 81 ? -33.333 12.029 41.479 1.00 86.38 81 ARG A CA 1
ATOM 654 C C . ARG A 1 81 ? -31.975 12.510 41.018 1.00 86.38 81 ARG A C 1
ATOM 656 O O . ARG A 1 81 ? -31.743 13.714 40.932 1.00 86.38 81 ARG A O 1
ATOM 663 N N . VAL A 1 82 ? -31.091 11.566 40.744 1.00 83.38 82 VAL A N 1
ATOM 664 C CA . VAL A 1 82 ? -29.762 11.830 40.194 1.00 83.38 82 VAL A CA 1
ATOM 665 C C . VAL A 1 82 ? -29.487 10.842 39.058 1.00 83.38 82 VAL A C 1
ATOM 667 O O . VAL A 1 82 ? -30.090 9.768 39.039 1.00 83.38 82 VAL A O 1
ATOM 670 N N . PRO A 1 83 ? -28.597 11.174 38.112 1.00 83.50 83 PRO A N 1
ATOM 671 C CA . PRO A 1 83 ? -28.123 10.226 37.111 1.00 83.50 83 PRO A CA 1
ATOM 672 C C . PRO A 1 83 ? -27.617 8.928 37.746 1.00 83.50 83 PRO A C 1
ATOM 674 O O . PRO A 1 83 ? -26.995 8.959 38.812 1.00 83.50 83 PRO A O 1
ATOM 677 N N . VAL A 1 84 ? -27.832 7.797 37.074 1.00 82.31 84 VAL A N 1
ATOM 678 C CA . VAL A 1 84 ? -27.335 6.480 37.517 1.00 82.31 84 VAL A CA 1
ATOM 679 C C . VAL A 1 84 ? -25.816 6.476 37.735 1.00 82.31 84 VAL A C 1
ATOM 681 O O . VAL A 1 84 ? -25.336 5.814 38.652 1.00 82.31 84 VAL A O 1
ATOM 684 N N . SER A 1 85 ? -25.059 7.271 36.977 1.00 73.75 85 SER A N 1
ATOM 685 C CA . SER A 1 85 ? -23.609 7.446 37.150 1.00 73.75 85 SER A CA 1
ATOM 686 C C . SER A 1 85 ? -23.206 8.076 38.490 1.00 73.75 85 SER A C 1
ATOM 688 O O . SER A 1 85 ? -22.097 7.851 38.968 1.00 73.75 85 SER A O 1
ATOM 690 N N . LEU A 1 86 ? -24.104 8.842 39.117 1.00 74.06 86 LEU A N 1
ATOM 691 C CA . LEU A 1 86 ? -23.918 9.464 40.433 1.00 74.06 86 LEU A CA 1
ATOM 692 C C . LEU A 1 86 ? -24.566 8.650 41.560 1.00 74.06 86 LEU A C 1
ATOM 694 O O . LEU A 1 86 ? -24.668 9.123 42.696 1.00 74.06 86 LEU A O 1
ATOM 698 N N . ARG A 1 87 ? -25.027 7.431 41.259 1.00 76.12 87 ARG A N 1
ATOM 699 C CA . ARG A 1 87 ? -25.559 6.515 42.262 1.00 76.12 87 ARG A CA 1
ATOM 700 C C . ARG A 1 87 ? -24.458 6.201 43.289 1.00 76.12 87 ARG A C 1
ATOM 702 O O . ARG A 1 87 ? -23.383 5.745 42.899 1.00 76.12 87 ARG A O 1
ATOM 709 N N . PRO A 1 88 ? -24.708 6.405 44.595 1.00 67.19 88 PRO A N 1
ATOM 710 C CA . PRO A 1 88 ? -23.761 6.037 45.631 1.00 67.19 88 PRO A CA 1
ATOM 711 C C . PRO A 1 88 ? -23.526 4.526 45.590 1.00 67.19 88 PRO A C 1
ATOM 713 O O . PRO A 1 88 ? -24.448 3.743 45.335 1.00 67.19 88 PRO A O 1
ATOM 716 N N . VAL A 1 89 ? -22.275 4.130 45.832 1.00 63.88 89 VAL A N 1
ATOM 717 C CA . VAL A 1 89 ? -21.884 2.724 45.972 1.00 63.88 89 VAL A CA 1
ATOM 718 C C . VAL A 1 89 ? -22.821 2.085 46.997 1.00 63.88 89 VAL A C 1
ATOM 720 O O . VAL A 1 89 ? -23.073 2.675 48.048 1.00 63.88 89 VAL A O 1
ATOM 723 N N . ARG A 1 90 ? -23.412 0.940 46.632 1.00 63.81 90 ARG A N 1
ATOM 724 C CA . ARG A 1 90 ? -24.457 0.259 47.411 1.00 63.81 90 ARG A CA 1
ATOM 725 C C . ARG A 1 90 ? -24.101 0.153 48.897 1.00 63.81 90 ARG A C 1
ATOM 727 O O . ARG A 1 90 ? -22.933 0.055 49.265 1.00 63.81 90 ARG A O 1
ATOM 734 N N . GLU A 1 91 ? -25.163 0.094 49.697 1.00 66.94 91 GLU A N 1
ATOM 735 C CA . GLU A 1 91 ? -25.164 -0.336 51.096 1.00 66.94 91 GLU A CA 1
ATOM 736 C C . GLU A 1 91 ? -24.193 -1.507 51.282 1.00 66.94 91 GLU A C 1
ATOM 738 O O . GLU A 1 91 ? -24.236 -2.496 50.543 1.00 66.94 91 GLU A O 1
ATOM 743 N N . ILE A 1 92 ? -23.261 -1.336 52.217 1.00 75.44 92 ILE A N 1
ATOM 744 C CA . ILE A 1 92 ? -22.215 -2.312 52.477 1.00 75.44 92 ILE A CA 1
ATOM 745 C C . ILE A 1 92 ? -22.888 -3.636 52.871 1.00 75.44 92 ILE A C 1
ATOM 747 O O . ILE A 1 92 ? -23.750 -3.630 53.748 1.00 75.44 92 ILE A O 1
ATOM 751 N N . PRO A 1 93 ? -22.545 -4.770 52.233 1.00 80.62 93 PRO A N 1
ATOM 752 C CA . PRO A 1 93 ? -23.184 -6.044 52.538 1.00 80.62 93 PRO A CA 1
ATOM 753 C C . PRO A 1 93 ? -23.014 -6.436 54.012 1.00 80.62 93 PRO A C 1
ATOM 755 O O . PRO A 1 93 ? -21.972 -6.183 54.623 1.00 80.62 93 PRO A O 1
ATOM 758 N N . ALA A 1 94 ? -24.027 -7.104 54.566 1.00 83.50 94 ALA A N 1
ATOM 759 C CA . ALA A 1 94 ? -23.974 -7.652 55.917 1.00 83.50 94 ALA A CA 1
ATOM 760 C C . ALA A 1 94 ? -22.873 -8.717 56.053 1.00 83.50 94 ALA A C 1
ATOM 762 O O . ALA A 1 94 ? -22.506 -9.405 55.095 1.00 83.50 94 ALA A O 1
ATOM 763 N N . CYS A 1 95 ? -22.336 -8.870 57.263 1.00 83.06 95 CYS A N 1
ATOM 764 C CA . CYS A 1 95 ? -21.334 -9.887 57.540 1.00 83.06 95 CYS A CA 1
ATOM 765 C C . CYS A 1 95 ? -21.955 -11.297 57.472 1.00 83.06 95 CYS A C 1
ATOM 767 O O . CYS A 1 95 ? -22.934 -11.553 58.170 1.00 83.06 95 CYS A O 1
ATOM 769 N N . PRO A 1 96 ? -21.351 -12.253 56.737 1.00 79.94 96 PRO A N 1
ATOM 770 C CA . PRO A 1 96 ? -21.866 -13.623 56.631 1.00 79.94 96 PRO A CA 1
ATOM 771 C C . PRO A 1 96 ? -21.955 -14.370 57.970 1.00 79.94 96 PRO A C 1
ATOM 773 O O . PRO A 1 96 ? -22.755 -15.285 58.116 1.00 79.94 96 PRO A O 1
ATOM 776 N N . ILE A 1 97 ? -21.123 -13.984 58.943 1.00 79.62 97 ILE A N 1
ATOM 777 C CA . ILE A 1 97 ? -21.068 -14.582 60.287 1.00 79.62 97 ILE A CA 1
ATOM 778 C C . ILE A 1 97 ? -21.997 -13.836 61.259 1.00 79.62 97 ILE A C 1
ATOM 780 O O . ILE A 1 97 ? -22.529 -14.430 62.191 1.00 79.62 97 ILE A O 1
ATOM 784 N N . HIS A 1 98 ? -22.212 -12.536 61.038 1.00 81.62 98 HIS A N 1
ATOM 785 C CA . HIS A 1 98 ? -23.062 -11.687 61.874 1.00 81.62 98 HIS A CA 1
ATOM 786 C C . HIS A 1 98 ? -24.017 -10.881 60.982 1.00 81.62 98 HIS A C 1
ATOM 788 O O . HIS A 1 98 ? -23.714 -9.727 60.671 1.00 81.62 98 HIS A O 1
ATOM 794 N N . PRO A 1 99 ? -25.170 -11.453 60.589 1.00 81.00 99 PRO A N 1
ATOM 795 C CA . PRO A 1 99 ? -26.110 -10.810 59.666 1.00 81.00 99 PRO A CA 1
ATOM 796 C C . PRO A 1 99 ? -26.659 -9.472 60.177 1.00 81.00 99 PRO A C 1
ATOM 798 O O . PRO A 1 99 ? -27.085 -8.635 59.393 1.00 81.00 99 PRO A O 1
ATOM 801 N N . GLU A 1 100 ? -26.619 -9.253 61.494 1.00 82.56 100 GLU A N 1
ATOM 802 C CA . GLU A 1 100 ? -27.074 -8.021 62.149 1.00 82.56 100 GLU A CA 1
ATOM 803 C C . GLU A 1 100 ? -26.068 -6.857 62.071 1.00 82.56 100 GLU A C 1
ATOM 805 O O . GLU A 1 100 ? -26.334 -5.767 62.584 1.00 82.56 100 G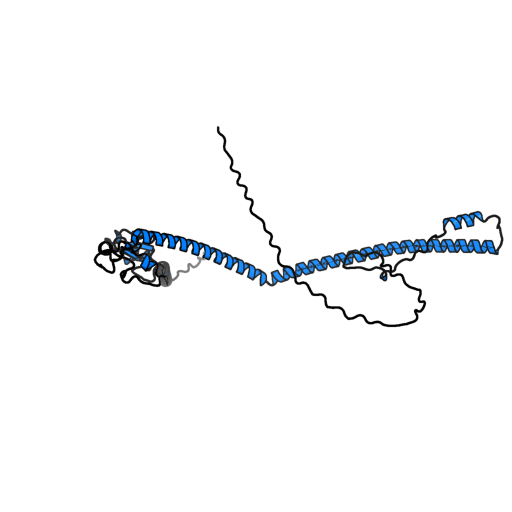LU A O 1
ATOM 810 N N . LYS A 1 101 ? -24.879 -7.073 61.493 1.00 82.56 101 LYS A N 1
ATOM 811 C CA . LYS A 1 101 ? -23.828 -6.055 61.369 1.00 82.56 101 LYS A CA 1
ATOM 812 C C . LYS A 1 101 ? -23.285 -5.990 59.949 1.00 82.56 101 LYS A C 1
ATOM 814 O O . LYS A 1 101 ? -22.909 -7.010 59.373 1.00 82.56 101 LYS A O 1
ATOM 819 N N . ASP A 1 102 ? -23.122 -4.770 59.454 1.00 83.94 102 ASP A N 1
ATOM 820 C CA . ASP A 1 102 ? -22.472 -4.509 58.173 1.00 83.94 102 ASP A CA 1
ATOM 821 C C . ASP A 1 102 ? -21.018 -4.992 58.192 1.00 83.94 102 ASP A C 1
ATOM 823 O O . ASP A 1 102 ? -20.308 -4.910 59.208 1.00 83.94 102 ASP A O 1
ATOM 827 N N . ALA A 1 103 ? -20.558 -5.520 57.059 1.00 84.25 103 ALA A N 1
ATOM 828 C CA . ALA A 1 103 ? -19.146 -5.793 56.875 1.00 84.25 103 ALA A CA 1
ATOM 829 C C . ALA A 1 103 ? -18.360 -4.476 56.949 1.00 84.25 103 ALA A C 1
ATOM 831 O O . ALA A 1 103 ? -18.822 -3.429 56.526 1.00 84.25 103 ALA A O 1
ATOM 832 N N . SER A 1 104 ? -17.156 -4.501 57.504 1.00 84.94 104 SER A N 1
ATOM 833 C CA . SER A 1 104 ? -16.286 -3.311 57.554 1.00 84.94 104 SER A CA 1
ATOM 834 C C . SER A 1 104 ? -14.915 -3.594 56.951 1.00 84.94 104 SER A C 1
ATOM 836 O O . SER A 1 104 ? -14.176 -2.681 56.592 1.00 84.94 104 SER A O 1
ATOM 838 N N . TYR A 1 105 ? -14.571 -4.875 56.818 1.00 83.88 105 TYR A N 1
ATOM 839 C CA . TYR A 1 105 ? -13.270 -5.323 56.365 1.00 83.88 105 TYR A CA 1
ATOM 840 C C . TYR A 1 105 ? -13.397 -6.435 55.342 1.00 83.88 105 TYR A C 1
ATOM 842 O O . TYR A 1 105 ? -14.358 -7.202 55.314 1.00 83.88 105 TYR A O 1
ATOM 850 N N . VAL A 1 106 ? -12.360 -6.521 54.528 1.00 84.81 106 VAL A N 1
ATOM 851 C CA . VAL A 1 106 ? -12.184 -7.512 53.485 1.00 84.81 106 VAL A CA 1
ATOM 852 C C . VAL A 1 106 ? -10.920 -8.302 53.800 1.00 84.81 106 VAL A C 1
ATOM 854 O O . VAL A 1 106 ? -9.852 -7.718 54.003 1.00 84.81 106 VAL A O 1
ATOM 857 N N . CYS A 1 107 ? -11.033 -9.627 53.842 1.00 84.06 107 CYS A N 1
ATOM 858 C CA . CYS A 1 107 ? -9.905 -10.533 54.009 1.00 84.06 107 CYS A CA 1
ATOM 859 C C . CYS A 1 107 ? -9.219 -10.760 52.654 1.00 84.06 107 CYS A C 1
ATOM 861 O O . CYS A 1 107 ? -9.767 -11.412 51.764 1.00 84.06 107 CYS A O 1
ATOM 863 N N . LEU A 1 108 ? -7.997 -10.241 52.491 1.00 78.12 108 LEU A N 1
ATOM 864 C CA . LEU A 1 108 ? -7.261 -10.335 51.225 1.00 78.12 108 LEU A CA 1
ATOM 865 C C . LEU A 1 108 ? -6.675 -11.731 50.976 1.00 78.12 108 LEU A C 1
ATOM 867 O O . LEU A 1 108 ? -6.315 -12.037 49.845 1.00 78.12 108 LEU A O 1
ATOM 871 N N . ILE A 1 109 ? -6.569 -12.575 52.005 1.00 73.00 109 ILE A N 1
ATOM 872 C CA . ILE A 1 109 ? -6.074 -13.953 51.859 1.00 73.00 109 ILE A CA 1
ATOM 873 C C . ILE A 1 109 ? -7.110 -14.818 51.134 1.00 73.00 109 ILE A C 1
ATOM 875 O O . ILE A 1 109 ? -6.760 -15.512 50.187 1.00 73.00 109 ILE A O 1
ATOM 879 N N . ILE A 1 110 ? -8.388 -14.716 51.515 1.00 67.56 110 ILE A N 1
ATOM 880 C CA . ILE A 1 110 ? -9.466 -15.444 50.830 1.00 67.56 110 ILE A CA 1
ATOM 881 C C . ILE A 1 110 ? -9.736 -14.842 49.446 1.00 67.56 110 ILE A C 1
ATOM 883 O O . ILE A 1 110 ? -9.931 -15.582 48.490 1.00 67.56 110 ILE A O 1
ATOM 887 N N . LEU A 1 111 ? -9.716 -13.512 49.298 1.00 62.62 111 LEU A N 1
ATOM 888 C CA . LEU A 1 111 ? -9.961 -12.892 47.988 1.00 62.62 111 LEU A CA 1
ATOM 889 C C . LEU A 1 111 ? -8.915 -13.243 46.925 1.00 62.62 111 LEU A C 1
ATOM 891 O O . LEU A 1 111 ? -9.240 -13.277 45.744 1.00 62.62 111 LEU A O 1
ATOM 895 N N . ASN A 1 112 ? -7.671 -13.491 47.330 1.00 62.09 112 ASN A N 1
ATOM 896 C CA . ASN A 1 112 ? -6.583 -13.834 46.420 1.00 62.09 112 ASN A CA 1
ATOM 897 C C . ASN A 1 112 ? -6.415 -15.354 46.273 1.00 62.09 112 ASN A C 1
ATOM 899 O O . ASN A 1 112 ? -5.279 -15.809 46.140 1.00 62.09 112 ASN A O 1
ATOM 903 N N . GLN A 1 113 ? -7.499 -16.140 46.345 1.00 55.91 113 GLN A N 1
ATOM 904 C CA . GLN A 1 113 ? -7.487 -17.607 46.242 1.00 55.91 113 GLN A CA 1
ATOM 905 C C . GLN A 1 113 ? -6.949 -18.109 44.884 1.00 55.91 113 GLN A C 1
ATOM 907 O O . GLN A 1 113 ? -7.677 -18.549 44.008 1.00 55.91 113 GLN A O 1
ATOM 912 N N . ASN A 1 114 ? -5.624 -18.064 44.771 1.00 49.59 114 ASN A N 1
ATOM 913 C CA . ASN A 1 114 ? -4.738 -18.997 44.084 1.00 49.59 114 ASN A CA 1
ATOM 914 C C . ASN A 1 114 ? -3.831 -19.710 45.113 1.00 49.59 114 ASN A C 1
ATOM 916 O O . ASN A 1 114 ? -2.875 -20.386 44.741 1.00 49.59 114 ASN A O 1
ATOM 920 N N . GLN A 1 115 ? -4.080 -19.545 46.420 1.00 50.56 115 GLN A N 1
ATOM 921 C CA . GLN A 1 115 ? -3.313 -20.230 47.459 1.00 50.56 115 GLN A CA 1
ATOM 922 C C . GLN A 1 115 ? -3.939 -21.592 47.773 1.00 50.56 115 GLN A C 1
ATOM 924 O O . GLN A 1 115 ? -5.079 -21.676 48.223 1.00 50.56 115 GLN A O 1
ATOM 929 N N . LEU A 1 116 ? -3.147 -22.644 47.544 1.00 47.91 116 LEU A N 1
ATOM 930 C CA . LEU A 1 116 ? -3.456 -24.076 47.674 1.00 47.91 116 LEU A CA 1
ATOM 931 C C . LEU A 1 116 ? -3.930 -24.547 49.067 1.00 47.91 116 LEU A C 1
ATOM 933 O O . LEU A 1 116 ? -4.214 -25.729 49.235 1.00 47.91 116 LEU A O 1
ATOM 937 N N . PHE A 1 117 ? -4.019 -23.667 50.064 1.00 49.19 117 PHE A N 1
ATOM 938 C CA . PHE A 1 117 ? -4.409 -24.022 51.426 1.00 49.19 117 PHE A CA 1
ATOM 939 C C . PHE A 1 117 ? -5.392 -22.982 51.977 1.00 49.19 117 PHE A C 1
ATOM 941 O O . PHE A 1 117 ? -4.956 -21.919 52.424 1.00 49.19 117 PHE A O 1
ATOM 948 N N . PRO A 1 118 ? -6.713 -23.241 51.943 1.00 55.09 118 PRO A N 1
ATOM 949 C CA . PRO A 1 118 ? -7.661 -22.406 52.666 1.00 55.09 118 PRO A CA 1
ATOM 950 C C . PRO A 1 118 ? -7.349 -22.514 54.160 1.00 55.09 118 PRO A C 1
ATOM 952 O O . PRO A 1 118 ? -7.314 -23.611 54.715 1.00 55.09 118 PRO A O 1
ATOM 955 N N . ASP A 1 119 ? -7.086 -21.379 54.808 1.00 58.84 119 ASP A N 1
ATOM 956 C CA . ASP A 1 119 ? -6.940 -21.340 56.259 1.00 58.84 119 ASP A CA 1
ATOM 957 C C . ASP A 1 119 ? -8.281 -21.771 56.889 1.00 58.84 119 ASP A C 1
ATOM 959 O O . ASP A 1 119 ? -9.281 -21.069 56.705 1.00 58.84 119 ASP A O 1
ATOM 963 N N . PRO A 1 120 ? -8.340 -22.900 57.623 1.00 58.88 120 PRO A N 1
ATOM 964 C CA . PRO A 1 120 ? -9.583 -23.433 58.184 1.00 58.88 120 PRO A CA 1
ATOM 965 C C . PRO A 1 120 ? -10.214 -22.511 59.237 1.00 58.88 120 PRO A C 1
ATOM 967 O O . PRO A 1 120 ? -11.355 -22.724 59.639 1.00 58.88 120 PRO A O 1
ATOM 970 N N . THR A 1 121 ? -9.494 -21.480 59.688 1.00 57.75 121 THR A N 1
ATOM 971 C CA . THR A 1 121 ? -10.006 -20.475 60.627 1.00 57.75 121 THR A CA 1
ATOM 972 C C . THR A 1 121 ? -10.762 -19.331 59.944 1.00 57.75 121 THR A C 1
ATOM 974 O O . THR A 1 121 ? -11.458 -18.569 60.614 1.00 57.75 121 THR A O 1
ATOM 977 N N . CYS A 1 122 ? -10.671 -19.221 58.614 1.00 65.38 122 CYS A N 1
ATOM 978 C CA . CYS A 1 122 ? -11.168 -18.095 57.832 1.00 65.38 122 CYS A CA 1
ATOM 979 C C . CYS A 1 122 ? -12.299 -18.537 56.893 1.00 65.38 122 CYS A C 1
ATOM 981 O O . CYS A 1 122 ? -12.049 -19.160 55.865 1.00 65.38 122 CYS A O 1
ATOM 983 N N . SER A 1 123 ? -13.551 -18.205 57.217 1.00 64.88 123 SER A N 1
ATOM 984 C CA . SER A 1 123 ? -14.721 -18.667 56.450 1.00 64.88 123 SER A CA 1
ATOM 985 C C . SER A 1 123 ? -15.350 -17.621 55.521 1.00 64.88 123 SER A C 1
ATOM 987 O O . SER A 1 123 ? -16.199 -17.976 54.707 1.00 64.88 123 SER A O 1
ATOM 989 N N . ALA A 1 124 ? -14.963 -16.341 55.610 1.00 68.69 124 ALA A N 1
ATOM 990 C CA . ALA A 1 124 ? -15.630 -15.253 54.886 1.00 68.69 124 ALA A CA 1
ATOM 991 C C . ALA A 1 124 ? -14.657 -14.239 54.253 1.00 68.69 124 ALA A C 1
ATOM 993 O O . ALA A 1 124 ? -13.735 -13.747 54.905 1.00 68.69 124 ALA A O 1
ATOM 994 N N . THR A 1 125 ? -14.907 -13.878 52.986 1.00 77.12 125 THR A N 1
ATOM 995 C CA . THR A 1 125 ? -14.171 -12.837 52.232 1.00 77.12 125 THR A CA 1
ATOM 996 C C . THR A 1 125 ? -14.366 -11.437 52.812 1.00 77.12 125 THR A C 1
ATOM 998 O O . THR A 1 125 ? -13.449 -10.618 52.765 1.00 77.12 125 THR A O 1
ATOM 1001 N N . ILE A 1 126 ? -15.541 -11.165 53.381 1.00 83.25 126 ILE A N 1
ATOM 1002 C CA . ILE A 1 126 ? -15.915 -9.905 54.031 1.00 83.25 126 ILE A CA 1
ATOM 1003 C C . ILE A 1 126 ? -16.366 -10.169 55.470 1.00 83.25 126 ILE A C 1
ATOM 1005 O O . ILE A 1 126 ? -17.008 -11.182 55.747 1.00 83.25 126 ILE A O 1
ATOM 1009 N N . TYR A 1 127 ? -16.041 -9.275 56.405 1.00 82.38 127 TYR A N 1
ATOM 1010 C CA . TYR A 1 127 ? -16.359 -9.468 57.823 1.00 82.38 127 TYR A CA 1
ATOM 1011 C C . TYR A 1 127 ? -16.555 -8.147 58.591 1.00 82.38 127 TYR A C 1
ATOM 1013 O O . TYR A 1 127 ? -16.080 -7.087 58.175 1.00 82.38 127 TYR A O 1
ATOM 1021 N N . CYS A 1 128 ? -17.281 -8.190 59.716 1.00 86.06 128 CYS A N 1
ATOM 1022 C CA . CYS A 1 128 ? -17.582 -7.020 60.556 1.00 86.06 128 CYS A CA 1
ATOM 1023 C C . CYS A 1 128 ? -16.553 -6.799 61.684 1.00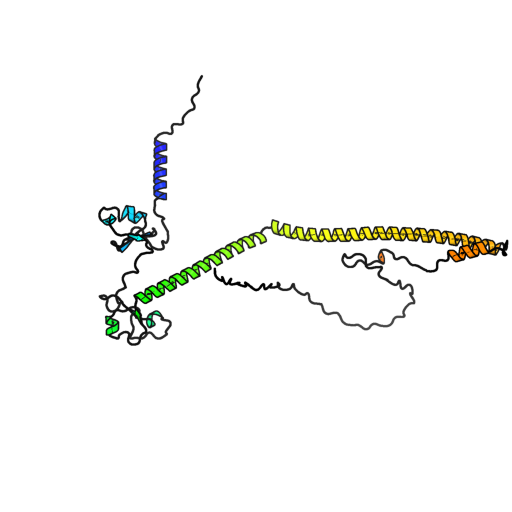 86.06 128 CYS A C 1
ATOM 1025 O O . CYS A 1 128 ? -15.691 -7.637 61.963 1.00 86.06 128 CYS A O 1
ATOM 1027 N N . THR A 1 129 ? -16.674 -5.682 62.405 1.00 83.25 129 THR A N 1
ATOM 1028 C CA . THR A 1 129 ? -15.805 -5.346 63.554 1.00 83.25 129 THR A CA 1
ATOM 1029 C C . THR A 1 129 ? -15.826 -6.391 64.681 1.00 83.25 129 THR A C 1
ATOM 1031 O O . THR A 1 129 ? -14.829 -6.537 65.392 1.00 83.25 129 THR A O 1
ATOM 1034 N N . LEU A 1 130 ? -16.918 -7.151 64.842 1.00 82.31 130 LEU A N 1
ATOM 1035 C CA . LEU A 1 130 ? -17.014 -8.225 65.839 1.00 82.31 130 LEU A CA 1
ATOM 1036 C C . LEU A 1 130 ? -16.126 -9.417 65.475 1.00 82.31 130 LEU A C 1
ATOM 1038 O O . LEU A 1 130 ? -15.373 -9.877 66.327 1.00 82.31 130 LEU A O 1
ATOM 1042 N N . CYS A 1 131 ? -16.121 -9.849 64.210 1.00 79.19 131 CYS A N 1
ATOM 1043 C CA . CYS A 1 131 ? -15.204 -10.885 63.716 1.00 79.19 131 CYS A CA 1
ATOM 1044 C C . CYS A 1 131 ? -13.735 -10.478 63.901 1.00 79.19 131 CYS A C 1
ATOM 1046 O O . CYS A 1 131 ? -12.893 -11.293 64.279 1.00 79.19 131 CYS A O 1
ATOM 1048 N N . GLN A 1 132 ? -13.422 -9.191 63.710 1.00 79.75 132 GLN A N 1
ATOM 1049 C CA . GLN A 1 132 ? -12.072 -8.685 63.949 1.00 79.75 132 GLN A CA 1
ATOM 1050 C C . GLN A 1 132 ? -11.662 -8.800 65.424 1.00 79.75 132 GLN A C 1
ATOM 1052 O O . GLN A 1 132 ? -10.558 -9.252 65.730 1.00 79.75 132 GLN A O 1
ATOM 1057 N N . LYS A 1 133 ? -12.559 -8.416 66.343 1.00 79.00 133 LYS A N 1
ATOM 1058 C CA . LYS A 1 133 ? -12.328 -8.482 67.796 1.00 79.00 133 LYS A CA 1
ATOM 1059 C C . LYS A 1 133 ? -12.294 -9.917 68.319 1.00 79.00 133 LYS A C 1
ATOM 1061 O O . LYS A 1 133 ? -11.467 -10.224 69.172 1.00 79.00 133 LYS A O 1
ATOM 1066 N N . ALA A 1 134 ? -13.127 -10.795 67.763 1.00 76.62 134 ALA A N 1
ATOM 1067 C CA . ALA A 1 134 ? -13.160 -12.226 68.058 1.00 76.62 134 ALA A CA 1
ATOM 1068 C C . ALA A 1 134 ? -11.915 -12.980 67.553 1.00 76.62 134 ALA A C 1
ATOM 1070 O O . ALA A 1 134 ? -11.768 -14.167 67.826 1.00 76.62 134 ALA A O 1
ATOM 1071 N N . ARG A 1 135 ? -10.997 -12.297 66.845 1.00 68.19 135 ARG A N 1
ATOM 1072 C CA . ARG A 1 135 ? -9.748 -12.856 66.305 1.00 68.19 135 ARG A CA 1
ATOM 1073 C C . ARG A 1 135 ? -9.965 -14.043 65.353 1.00 68.19 135 ARG A C 1
ATOM 1075 O O . ARG A 1 135 ? -9.034 -14.815 65.145 1.00 68.19 135 ARG A O 1
ATOM 1082 N N . THR A 1 136 ? -11.132 -14.144 64.710 1.00 68.56 136 THR A N 1
ATOM 1083 C CA . THR A 1 136 ? -11.404 -15.171 63.682 1.00 68.56 136 THR A CA 1
ATOM 1084 C C . THR A 1 136 ? -10.560 -14.969 62.418 1.00 68.56 136 THR A C 1
ATOM 1086 O O . THR A 1 136 ? -10.382 -15.892 61.642 1.00 68.56 136 THR A O 1
ATOM 1089 N N . HIS A 1 137 ? -9.982 -13.775 62.238 1.00 69.06 137 HIS A N 1
ATOM 1090 C CA . HIS A 1 137 ? -9.063 -13.425 61.146 1.00 69.06 137 HIS A CA 1
ATOM 1091 C C . HIS A 1 137 ? -7.658 -13.045 61.658 1.00 69.06 137 HIS A C 1
ATOM 1093 O O . HIS A 1 137 ? -7.023 -12.106 61.167 1.00 69.06 137 HIS A O 1
ATOM 1099 N N . LYS A 1 138 ? -7.184 -13.690 62.733 1.00 65.62 138 LYS A N 1
ATOM 1100 C CA . LYS A 1 138 ? -5.910 -13.331 63.378 1.00 65.62 138 LYS A CA 1
ATOM 1101 C C . LYS A 1 138 ? -4.729 -13.603 62.441 1.00 65.62 138 LYS A C 1
ATOM 1103 O O . LYS A 1 138 ? -4.455 -14.743 62.102 1.00 65.62 138 LYS A O 1
ATOM 1108 N N . GLY A 1 139 ? -3.987 -12.551 62.097 1.00 66.56 139 GLY A N 1
ATOM 1109 C CA . GLY A 1 139 ? -2.809 -12.651 61.228 1.00 66.56 139 GLY A CA 1
ATOM 1110 C C . GLY A 1 139 ? -3.120 -12.574 59.732 1.00 66.56 139 GLY A C 1
ATOM 1111 O O . GLY A 1 139 ? -2.193 -12.610 58.926 1.00 66.56 139 GLY A O 1
ATOM 1112 N N . HIS A 1 140 ? -4.388 -12.410 59.337 1.00 77.44 140 HIS A N 1
ATOM 1113 C CA . HIS A 1 140 ? -4.738 -12.198 57.933 1.00 77.44 140 HIS A CA 1
ATOM 1114 C C . HIS A 1 140 ? -4.570 -10.738 57.534 1.00 77.44 140 HIS A C 1
ATOM 1116 O O . HIS A 1 140 ? -4.937 -9.824 58.275 1.00 77.44 140 HIS A O 1
ATOM 1122 N N . LYS A 1 141 ? -4.055 -10.510 56.322 1.00 78.44 141 LYS A N 1
ATOM 1123 C CA . LYS A 1 141 ? -4.002 -9.166 55.748 1.00 78.44 141 LYS A CA 1
ATOM 1124 C C . LYS A 1 141 ? -5.418 -8.734 55.381 1.00 78.44 141 LYS A C 1
ATOM 1126 O O . LYS A 1 141 ? -6.057 -9.347 54.524 1.00 78.44 141 LYS A O 1
ATOM 1131 N N . SER A 1 142 ? -5.892 -7.672 56.015 1.00 81.69 142 SER A N 1
ATOM 1132 C CA . SER A 1 142 ? -7.210 -7.107 55.760 1.00 81.69 142 SER A CA 1
ATOM 1133 C C . SER A 1 142 ? -7.130 -5.652 55.336 1.00 81.69 142 SER A C 1
ATOM 1135 O O . SER A 1 142 ? -6.165 -4.943 55.621 1.00 81.69 142 SER A O 1
ATOM 1137 N N . LYS A 1 143 ? -8.154 -5.221 54.606 1.00 84.88 143 LYS A N 1
ATOM 1138 C CA . LYS A 1 143 ? -8.342 -3.836 54.178 1.00 84.88 143 LYS A CA 1
ATOM 1139 C C . LYS A 1 143 ? -9.762 -3.407 54.529 1.00 84.88 143 LYS A C 1
ATOM 1141 O O . LYS A 1 143 ? -10.653 -4.255 54.569 1.00 84.88 143 LYS A O 1
ATOM 1146 N N . LYS A 1 144 ? -9.979 -2.116 54.792 1.00 85.88 144 LYS A N 1
ATOM 1147 C CA . LYS A 1 144 ? -11.339 -1.577 54.924 1.00 85.88 144 LYS A CA 1
ATOM 1148 C C . LYS A 1 144 ? -12.110 -1.787 53.625 1.00 85.88 144 LYS A C 1
ATOM 1150 O O . LYS A 1 144 ? -11.531 -1.692 52.538 1.00 85.88 144 LYS A O 1
ATOM 1155 N N . ILE A 1 145 ? -13.396 -2.095 53.740 1.00 84.88 145 ILE A N 1
ATOM 1156 C CA . ILE A 1 145 ? -14.226 -2.427 52.581 1.00 84.88 145 ILE A CA 1
ATOM 1157 C C . ILE A 1 145 ? -14.389 -1.237 51.636 1.00 84.88 145 ILE A C 1
ATOM 1159 O O . ILE A 1 145 ? -14.275 -1.412 50.427 1.00 84.88 145 ILE A O 1
ATOM 1163 N N . GLU A 1 146 ? -14.513 -0.020 52.163 1.00 82.69 146 GLU A N 1
ATOM 1164 C CA . GLU A 1 146 ? -14.660 1.201 51.369 1.00 82.69 146 GLU A CA 1
ATOM 1165 C C . GLU A 1 146 ? -13.409 1.462 50.520 1.00 82.69 146 GLU A C 1
ATOM 1167 O O . GLU A 1 146 ? -13.490 1.704 49.317 1.00 82.69 146 GLU A O 1
ATOM 1172 N N . GLU A 1 147 ? -12.223 1.318 51.117 1.00 85.00 147 GLU A N 1
ATOM 1173 C CA . GLU A 1 147 ? -10.953 1.483 50.406 1.00 85.00 147 GLU A CA 1
ATOM 1174 C C . GLU A 1 147 ? -10.689 0.355 49.393 1.00 85.00 147 GLU A C 1
ATOM 1176 O O . GLU A 1 147 ? -9.901 0.518 48.453 1.00 85.00 147 GLU A O 1
ATOM 1181 N N . HIS A 1 148 ? -11.263 -0.832 49.606 1.00 84.75 148 HIS A N 1
ATOM 1182 C CA . HIS A 1 148 ? -11.172 -1.940 48.659 1.00 84.75 148 HIS A CA 1
ATOM 1183 C C . HIS A 1 148 ? -12.111 -1.728 47.465 1.00 84.75 148 HIS A C 1
ATOM 1185 O O . HIS A 1 148 ? -11.676 -1.897 46.327 1.00 84.75 148 HIS A O 1
ATOM 1191 N N . LEU A 1 149 ? -13.345 -1.278 47.709 1.00 84.12 149 LEU A N 1
ATOM 1192 C CA . LEU A 1 149 ? -14.316 -0.927 46.670 1.00 84.12 149 LEU A CA 1
ATOM 1193 C C . LEU A 1 149 ? -13.797 0.202 45.776 1.00 84.12 149 LEU A C 1
ATOM 1195 O O . LEU A 1 149 ? -13.797 0.054 44.557 1.00 84.12 149 LEU A O 1
ATOM 1199 N N . GLU A 1 150 ? -13.264 1.275 46.363 1.00 83.88 150 GLU A N 1
ATOM 1200 C CA . GLU A 1 150 ? -12.688 2.387 45.597 1.00 83.88 150 GLU A CA 1
ATOM 1201 C C . GLU A 1 150 ? -11.452 1.950 44.790 1.00 83.88 150 GLU A C 1
ATOM 1203 O O . GLU A 1 150 ? -11.271 2.342 43.639 1.00 83.88 150 GLU A O 1
ATOM 1208 N N . SER A 1 151 ? -10.611 1.071 45.348 1.00 86.50 151 SER A N 1
ATOM 1209 C CA . SER A 1 151 ? -9.470 0.518 44.609 1.00 86.50 151 SER A CA 1
ATOM 1210 C C . SER A 1 151 ? -9.899 -0.363 43.436 1.00 86.50 151 SER A C 1
ATOM 1212 O O . SER A 1 151 ? -9.247 -0.325 42.395 1.00 86.50 151 SER A O 1
ATOM 1214 N N . ASN A 1 152 ? -10.951 -1.168 43.595 1.00 87.12 152 ASN A N 1
ATOM 1215 C CA . ASN A 1 152 ? -11.461 -2.015 42.519 1.00 87.12 152 ASN A CA 1
ATOM 1216 C C . ASN A 1 152 ? -12.151 -1.181 41.445 1.00 87.12 152 ASN A C 1
ATOM 1218 O O . ASN A 1 152 ? -11.946 -1.450 40.268 1.00 87.12 152 ASN A O 1
ATOM 1222 N N . ARG A 1 153 ? -12.888 -0.135 41.836 1.00 85.75 153 ARG A N 1
ATOM 1223 C CA . ARG A 1 153 ? -13.458 0.840 40.905 1.00 85.75 153 ARG A CA 1
ATOM 1224 C C . ARG A 1 153 ? -12.373 1.447 40.015 1.00 85.75 153 ARG A C 1
ATOM 1226 O O . ARG A 1 153 ? -12.468 1.324 38.804 1.00 85.75 153 ARG A O 1
ATOM 1233 N N . LYS A 1 154 ? -11.294 1.982 40.601 1.00 87.75 154 LYS A N 1
ATOM 1234 C CA . LYS A 1 154 ? -10.163 2.533 39.831 1.00 87.75 154 LYS A CA 1
ATOM 1235 C C . LYS A 1 154 ? -9.537 1.511 38.880 1.00 87.75 154 LYS A C 1
ATOM 1237 O O . LYS A 1 154 ? -9.291 1.825 37.723 1.00 87.75 154 LYS A O 1
ATOM 1242 N N . LYS A 1 155 ? -9.331 0.270 39.334 1.00 89.94 155 LYS A N 1
ATOM 1243 C CA . LYS A 1 155 ? -8.811 -0.814 38.479 1.00 89.94 155 LYS A CA 1
ATOM 1244 C C . LYS A 1 155 ? -9.753 -1.158 37.325 1.00 89.94 155 LYS A C 1
ATOM 1246 O O . LYS A 1 155 ? -9.279 -1.471 36.236 1.00 89.94 155 LYS A O 1
ATOM 1251 N N . LEU A 1 156 ? -11.064 -1.141 37.565 1.00 89.31 156 LEU A N 1
ATOM 1252 C CA . LEU A 1 156 ? -12.074 -1.355 36.530 1.00 89.31 156 LEU A CA 1
ATOM 1253 C C . LEU A 1 156 ? -12.089 -0.194 35.535 1.00 89.31 156 LEU A C 1
ATOM 1255 O O . LEU A 1 156 ? -12.116 -0.462 34.342 1.00 89.31 156 LEU A O 1
ATOM 1259 N N . ASP A 1 157 ? -11.974 1.052 35.995 1.00 86.44 157 ASP A N 1
ATOM 1260 C CA . ASP A 1 157 ? -11.874 2.230 35.125 1.00 86.44 157 ASP A CA 1
ATOM 1261 C C . ASP A 1 157 ? -10.599 2.178 34.259 1.00 86.44 157 ASP A C 1
ATOM 1263 O O . ASP A 1 157 ? -10.647 2.368 33.045 1.00 86.44 157 ASP A O 1
ATOM 1267 N N . GLU A 1 158 ? -9.449 1.831 34.847 1.00 92.00 158 GLU A N 1
ATOM 1268 C CA . GLU A 1 158 ? -8.189 1.615 34.120 1.00 92.00 158 GLU A CA 1
ATOM 1269 C C . GLU A 1 158 ? -8.293 0.472 33.101 1.00 92.00 158 GLU A C 1
ATOM 1271 O O . GLU A 1 158 ? -7.788 0.572 31.980 1.00 92.00 158 GLU A O 1
ATOM 1276 N N . LEU A 1 159 ? -8.932 -0.641 33.473 1.00 93.06 159 LEU A N 1
ATOM 1277 C CA . LEU A 1 159 ? -9.160 -1.765 32.571 1.00 93.06 159 LEU A CA 1
ATOM 1278 C C . LEU A 1 159 ? -10.102 -1.375 31.429 1.00 93.06 159 LEU A C 1
ATOM 1280 O O . LEU A 1 159 ? -9.784 -1.649 30.274 1.00 93.06 159 LEU A O 1
ATOM 1284 N N . HIS A 1 160 ? -11.204 -0.697 31.738 1.00 91.12 160 HIS A N 1
ATOM 1285 C CA . HIS A 1 160 ? -12.157 -0.182 30.764 1.00 91.12 160 HIS A CA 1
ATOM 1286 C C . HIS A 1 160 ? -11.464 0.745 29.764 1.00 91.12 160 HIS A C 1
ATOM 1288 O O . HIS A 1 160 ? -11.601 0.556 28.556 1.00 91.12 160 HIS A O 1
ATOM 1294 N N . ASN A 1 161 ? -10.649 1.687 30.243 1.00 92.31 161 ASN A N 1
ATOM 1295 C CA . ASN A 1 161 ? -9.905 2.606 29.384 1.00 92.31 161 ASN A CA 1
ATOM 1296 C C . ASN A 1 161 ? -8.911 1.863 28.482 1.00 92.31 161 ASN A C 1
ATOM 1298 O O . ASN A 1 161 ? -8.874 2.110 27.277 1.00 92.31 161 ASN A O 1
ATOM 1302 N N . ARG A 1 162 ? -8.154 0.897 29.023 1.00 94.88 162 ARG A N 1
ATOM 1303 C CA . ARG A 1 162 ? -7.225 0.075 28.225 1.00 94.88 162 ARG A CA 1
ATOM 1304 C C . ARG A 1 162 ? -7.941 -0.739 27.151 1.00 94.88 162 ARG A C 1
ATOM 1306 O O . ARG A 1 162 ? -7.492 -0.768 26.007 1.00 94.88 162 ARG A O 1
ATOM 1313 N N . ILE A 1 163 ? -9.052 -1.383 27.505 1.00 94.62 163 ILE A N 1
ATOM 1314 C CA . ILE A 1 163 ? -9.851 -2.162 26.555 1.00 94.62 163 ILE A CA 1
ATOM 1315 C C . ILE A 1 163 ? -10.451 -1.239 25.494 1.00 94.62 163 ILE A C 1
ATOM 1317 O O . ILE A 1 163 ? -10.366 -1.555 24.314 1.00 94.62 163 ILE A O 1
ATOM 1321 N N . THR A 1 164 ? -10.968 -0.072 25.877 1.00 94.69 164 THR A N 1
ATOM 1322 C CA . THR A 1 164 ? -11.532 0.915 24.943 1.00 94.69 164 THR A CA 1
ATOM 1323 C C . THR A 1 164 ? -10.501 1.368 23.910 1.00 94.69 164 THR A C 1
ATOM 1325 O O . THR A 1 164 ? -10.778 1.357 22.711 1.00 94.69 164 THR A O 1
ATOM 1328 N N . VAL A 1 165 ? -9.282 1.709 24.347 1.00 95.19 165 VAL A N 1
ATOM 1329 C CA . VAL A 1 165 ? -8.181 2.058 23.435 1.00 95.19 165 VAL A CA 1
ATOM 1330 C C . VAL A 1 165 ? -7.857 0.888 22.503 1.00 95.19 165 VAL A C 1
ATOM 1332 O O . VAL A 1 165 ? -7.762 1.082 21.293 1.00 95.19 165 VAL A O 1
ATOM 1335 N N . SER A 1 166 ? -7.748 -0.331 23.040 1.00 94.94 166 SER A N 1
ATOM 1336 C CA . SER A 1 166 ? -7.466 -1.535 22.249 1.00 94.94 166 SER A CA 1
ATOM 1337 C C . SER A 1 166 ? -8.537 -1.800 21.185 1.00 94.94 166 SER A C 1
ATOM 1339 O O . SER A 1 166 ? -8.213 -2.006 20.016 1.00 94.94 166 SER A O 1
ATOM 1341 N N . VAL A 1 167 ? -9.818 -1.709 21.553 1.00 96.06 167 VAL A N 1
ATOM 1342 C CA . VAL A 1 167 ? -10.953 -1.870 20.634 1.00 96.06 167 VAL A CA 1
ATOM 1343 C C . VAL A 1 167 ? -10.899 -0.835 19.513 1.00 96.06 167 VAL A C 1
ATOM 1345 O O . VAL A 1 167 ? -11.066 -1.192 18.349 1.00 96.06 167 VAL A O 1
ATOM 1348 N N . ASN A 1 168 ? -10.605 0.428 19.828 1.00 94.81 168 ASN A N 1
ATOM 1349 C CA . ASN A 1 168 ? -10.494 1.480 18.817 1.00 94.81 168 ASN A CA 1
ATOM 1350 C C . ASN A 1 168 ? -9.324 1.237 17.853 1.00 94.81 168 ASN A C 1
ATOM 1352 O O . ASN A 1 168 ? -9.483 1.397 16.642 1.00 94.81 168 ASN A O 1
ATOM 1356 N N . VAL A 1 169 ? -8.170 0.798 18.366 1.00 96.12 169 VAL A N 1
ATOM 1357 C CA . VAL A 1 169 ? -7.013 0.425 17.536 1.00 96.12 169 VAL A CA 1
ATOM 1358 C C . VAL A 1 169 ? -7.354 -0.751 16.624 1.00 96.12 169 VAL A C 1
ATOM 1360 O O . VAL A 1 169 ? -7.063 -0.701 15.431 1.00 96.12 169 VAL A O 1
ATOM 1363 N N . LEU A 1 170 ? -7.985 -1.798 17.156 1.00 95.81 170 LEU A N 1
ATOM 1364 C CA . LEU A 1 170 ? -8.380 -2.972 16.378 1.00 95.81 170 LEU A CA 1
ATOM 1365 C C . LEU A 1 170 ? -9.431 -2.630 15.322 1.00 95.81 170 LEU A C 1
ATOM 1367 O O . LEU A 1 170 ? -9.326 -3.099 14.193 1.00 95.81 170 LEU A O 1
ATOM 1371 N N . LYS A 1 171 ? -10.390 -1.759 15.646 1.00 96.06 171 LYS A N 1
ATOM 1372 C CA . LYS A 1 171 ? -11.381 -1.259 14.689 1.00 96.06 171 LYS A CA 1
ATOM 1373 C C . LYS A 1 171 ? -10.717 -0.503 13.539 1.00 96.06 171 LYS A C 1
ATOM 1375 O O . LYS A 1 171 ? -11.036 -0.766 12.384 1.00 96.06 171 LYS A O 1
ATOM 1380 N N . LYS A 1 172 ? -9.760 0.384 13.840 1.00 95.56 172 LYS A N 1
ATOM 1381 C CA . LYS A 1 172 ? -8.987 1.089 12.810 1.00 95.56 172 LYS A CA 1
ATOM 1382 C C . LYS A 1 172 ? -8.206 0.106 11.935 1.00 95.56 172 LYS A C 1
ATOM 1384 O O . LYS A 1 172 ? -8.358 0.132 10.724 1.00 95.56 172 LYS A O 1
ATOM 1389 N N . LYS A 1 173 ? -7.459 -0.821 12.547 1.00 95.50 173 LYS A N 1
ATOM 1390 C CA . LYS A 1 173 ? -6.712 -1.861 11.818 1.00 95.50 173 LYS A CA 1
ATOM 1391 C C . LYS A 1 173 ? -7.613 -2.708 10.918 1.00 95.50 173 LYS A C 1
ATOM 1393 O O . LYS A 1 173 ? -7.218 -3.020 9.802 1.00 95.50 173 LYS A O 1
ATOM 1398 N N . SER A 1 174 ? -8.808 -3.063 11.389 1.00 96.12 174 SER A N 1
ATOM 1399 C CA . SER A 1 174 ? -9.791 -3.808 10.600 1.00 96.12 174 SER A CA 1
ATOM 1400 C C . SER A 1 174 ? -10.206 -3.023 9.357 1.00 96.12 174 SER A C 1
ATOM 1402 O O . SER A 1 174 ? -10.128 -3.558 8.254 1.00 96.12 174 SER A O 1
ATOM 1404 N N . ASN A 1 175 ? -10.575 -1.752 9.520 1.00 95.50 175 ASN A N 1
ATOM 1405 C CA . ASN A 1 175 ? -10.973 -0.894 8.405 1.00 95.50 175 ASN A CA 1
ATOM 1406 C C . ASN A 1 175 ? -9.825 -0.688 7.405 1.00 95.50 175 ASN A C 1
ATOM 1408 O O . ASN A 1 175 ? -10.013 -0.916 6.214 1.00 95.50 175 ASN A O 1
ATOM 1412 N N . ASP A 1 176 ? -8.629 -0.343 7.893 1.00 94.81 176 ASP A N 1
ATOM 1413 C CA . ASP A 1 176 ? -7.438 -0.142 7.058 1.00 94.81 176 ASP A CA 1
ATOM 1414 C C . ASP A 1 176 ? -7.111 -1.424 6.262 1.00 94.81 176 ASP A C 1
ATOM 1416 O O . ASP A 1 176 ? -6.801 -1.376 5.070 1.00 94.81 176 ASP A O 1
ATOM 1420 N N . SER A 1 177 ? -7.230 -2.596 6.903 1.00 93.38 177 SER A N 1
ATOM 1421 C CA . SER A 1 177 ? -7.004 -3.888 6.245 1.00 93.38 177 SER A CA 1
ATOM 1422 C C . SER A 1 177 ? -8.058 -4.213 5.184 1.00 93.38 177 SER A C 1
ATOM 1424 O O . SER A 1 177 ? -7.720 -4.774 4.143 1.00 93.38 177 SER A O 1
ATOM 1426 N N . GLU A 1 178 ? -9.318 -3.833 5.406 1.00 94.19 178 GLU A N 1
ATOM 1427 C CA . GLU A 1 178 ? -10.406 -4.038 4.450 1.00 94.19 178 GLU A CA 1
ATOM 1428 C C . GLU A 1 178 ? -10.244 -3.129 3.225 1.00 94.19 178 GLU A C 1
ATOM 1430 O O . GLU A 1 178 ? -10.408 -3.575 2.088 1.00 94.19 178 GLU A O 1
ATOM 1435 N N . GLU A 1 179 ? -9.885 -1.862 3.437 1.00 91.81 179 GLU A N 1
ATOM 1436 C CA . GLU A 1 179 ? -9.588 -0.920 2.357 1.00 91.81 179 GLU A CA 1
ATOM 1437 C C . GLU A 1 179 ? -8.389 -1.380 1.527 1.00 91.81 179 GLU A C 1
ATOM 1439 O O . GLU A 1 179 ? -8.477 -1.432 0.296 1.00 91.81 179 GLU A O 1
ATOM 1444 N N . ALA A 1 180 ? -7.301 -1.793 2.182 1.00 91.12 180 ALA A N 1
ATOM 1445 C CA . ALA A 1 180 ? -6.147 -2.373 1.509 1.00 91.12 180 ALA A CA 1
ATOM 1446 C C . ALA A 1 180 ? -6.552 -3.609 0.699 1.00 91.12 180 ALA A C 1
ATOM 1448 O O . ALA A 1 180 ? -6.291 -3.663 -0.503 1.00 91.12 180 ALA A O 1
ATOM 1449 N N . TRP A 1 181 ? -7.261 -4.564 1.304 1.00 91.62 181 TRP A N 1
ATOM 1450 C CA . TRP A 1 181 ? -7.726 -5.769 0.619 1.00 91.62 181 TRP A CA 1
ATOM 1451 C C . TRP A 1 181 ? -8.555 -5.446 -0.631 1.00 91.62 181 TRP A C 1
ATOM 1453 O O . TRP A 1 181 ? -8.300 -6.018 -1.691 1.00 91.62 181 TRP A O 1
ATOM 1463 N N . LYS A 1 182 ? -9.465 -4.462 -0.565 1.00 91.12 182 LYS A N 1
ATOM 1464 C CA . LYS A 1 182 ? -10.240 -4.008 -1.734 1.00 91.12 182 LYS A CA 1
ATOM 1465 C C . LYS A 1 182 ? -9.332 -3.580 -2.886 1.00 91.12 182 LYS A C 1
ATOM 1467 O O . LYS A 1 182 ? -9.607 -3.939 -4.025 1.00 91.12 182 LYS A O 1
ATOM 1472 N N . THR A 1 183 ? -8.224 -2.884 -2.616 1.00 87.69 183 THR A N 1
ATOM 1473 C CA . THR A 1 183 ? -7.269 -2.497 -3.675 1.00 87.69 183 THR A CA 1
ATOM 1474 C C . THR A 1 183 ? -6.557 -3.672 -4.343 1.00 87.69 183 THR A C 1
ATOM 1476 O O . THR A 1 183 ? -6.228 -3.575 -5.522 1.00 87.69 183 THR A O 1
ATOM 1479 N N . PHE A 1 184 ? -6.366 -4.782 -3.627 1.00 85.19 184 PHE A N 1
ATOM 1480 C CA . PHE A 1 184 ? -5.739 -6.002 -4.149 1.00 85.19 184 PHE A CA 1
ATOM 1481 C C . PHE A 1 184 ? -6.740 -6.982 -4.776 1.00 85.19 184 PHE A C 1
ATOM 1483 O O . PHE A 1 184 ? -6.332 -7.980 -5.364 1.00 85.19 184 PHE A O 1
ATOM 1490 N N . VAL A 1 185 ? -8.042 -6.721 -4.661 1.00 87.69 185 VAL A N 1
ATOM 1491 C CA . VAL A 1 185 ? -9.101 -7.480 -5.350 1.00 87.69 185 VAL A CA 1
ATOM 1492 C C . VAL A 1 185 ? -9.658 -6.707 -6.547 1.00 87.69 185 VAL A C 1
ATOM 1494 O O . VAL A 1 185 ? -10.211 -7.302 -7.475 1.00 87.69 185 VAL A O 1
ATOM 1497 N N . ASP A 1 186 ? -9.469 -5.389 -6.562 1.00 89.75 186 ASP A N 1
ATOM 1498 C CA . ASP A 1 186 ? -9.823 -4.513 -7.668 1.00 89.75 186 ASP A CA 1
ATOM 1499 C C . ASP A 1 186 ? -9.009 -4.858 -8.928 1.00 89.75 186 ASP A C 1
ATOM 1501 O O . ASP A 1 186 ? -7.833 -4.508 -9.091 1.00 89.75 186 ASP A O 1
ATOM 1505 N N . LYS A 1 187 ? -9.677 -5.560 -9.848 1.00 84.81 187 LYS A N 1
ATOM 1506 C CA . LYS A 1 187 ? -9.108 -5.991 -11.126 1.00 84.81 187 LYS A CA 1
ATOM 1507 C C . LYS A 1 187 ? -8.652 -4.811 -11.983 1.00 84.81 187 LYS A C 1
ATOM 1509 O O . LYS A 1 187 ? -7.679 -4.968 -12.716 1.00 84.81 187 LYS A O 1
ATOM 1514 N N . GLU A 1 188 ? -9.306 -3.652 -11.894 1.00 87.06 188 GLU A N 1
ATOM 1515 C CA . GLU A 1 188 ? -8.946 -2.473 -12.687 1.00 87.06 188 GLU A CA 1
ATOM 1516 C C . GLU A 1 188 ? -7.640 -1.855 -12.192 1.00 87.06 188 GLU A C 1
ATOM 1518 O O . GLU A 1 188 ? -6.764 -1.529 -12.996 1.00 87.06 188 GLU A O 1
ATOM 1523 N N . LYS A 1 189 ? -7.449 -1.760 -10.870 1.00 84.38 189 LYS A N 1
ATOM 1524 C CA . LYS A 1 189 ? -6.185 -1.278 -10.287 1.00 84.38 189 LYS A CA 1
ATOM 1525 C C . LYS A 1 189 ? -5.020 -2.211 -10.591 1.00 84.38 189 LYS A C 1
ATOM 1527 O O . LYS A 1 189 ? -3.945 -1.736 -10.960 1.00 84.38 189 LYS A O 1
ATOM 1532 N N . ILE A 1 190 ? -5.239 -3.523 -10.509 1.00 86.25 190 ILE A N 1
ATOM 1533 C CA . ILE A 1 190 ? -4.228 -4.518 -10.896 1.00 86.25 190 ILE A CA 1
ATOM 1534 C C . ILE A 1 190 ? -3.895 -4.394 -12.385 1.00 86.25 190 ILE A C 1
ATOM 1536 O O . ILE A 1 190 ? -2.718 -4.377 -12.752 1.00 86.25 190 ILE A O 1
ATOM 1540 N N . ALA A 1 191 ? -4.908 -4.274 -13.247 1.00 87.25 191 ALA A N 1
ATOM 1541 C CA . ALA A 1 191 ? -4.711 -4.102 -14.684 1.00 87.25 191 ALA A CA 1
ATOM 1542 C C . ALA A 1 191 ? -3.960 -2.801 -15.008 1.00 87.25 191 ALA A C 1
ATOM 1544 O O . ALA A 1 191 ? -3.054 -2.810 -15.835 1.00 87.25 191 ALA A O 1
ATOM 1545 N N . SER A 1 192 ? -4.263 -1.703 -14.310 1.00 89.94 192 SER A N 1
ATOM 1546 C CA . SER A 1 192 ? -3.537 -0.432 -14.425 1.00 89.94 192 SER A CA 1
ATOM 1547 C C . SER A 1 192 ? -2.063 -0.572 -14.033 1.00 89.94 192 SER A C 1
ATOM 1549 O O . SER A 1 192 ? -1.185 -0.080 -14.742 1.00 89.94 192 SER A O 1
ATOM 1551 N N . GLY A 1 193 ? -1.770 -1.296 -12.947 1.00 88.50 193 GLY A N 1
ATOM 1552 C CA . GLY A 1 193 ? -0.399 -1.622 -12.550 1.00 88.50 193 GLY A CA 1
ATOM 1553 C C . GLY A 1 193 ? 0.351 -2.418 -13.620 1.00 88.50 193 GLY A C 1
ATOM 1554 O O . GLY A 1 193 ? 1.463 -2.044 -13.986 1.00 88.50 193 GLY A O 1
ATOM 1555 N N . ARG A 1 194 ? -0.275 -3.463 -14.180 1.00 90.31 194 ARG A N 1
ATOM 1556 C CA . ARG A 1 194 ? 0.303 -4.260 -15.280 1.00 90.31 194 ARG A CA 1
ATOM 1557 C C . ARG A 1 194 ? 0.557 -3.422 -16.527 1.00 90.31 194 ARG A C 1
ATOM 1559 O O . ARG A 1 194 ? 1.659 -3.456 -17.060 1.00 90.31 194 ARG A O 1
ATOM 1566 N N . LYS A 1 195 ? -0.418 -2.606 -16.928 1.00 92.88 195 LYS A N 1
ATOM 1567 C CA . LYS A 1 195 ? -0.297 -1.729 -18.093 1.00 92.88 195 LYS A CA 1
ATOM 1568 C C . LYS A 1 195 ? 0.877 -0.758 -17.959 1.00 92.88 195 LYS A C 1
ATOM 1570 O O . LYS A 1 195 ? 1.600 -0.550 -18.919 1.00 92.88 195 LYS A O 1
ATOM 1575 N N . LYS A 1 196 ? 1.125 -0.203 -16.767 1.00 92.56 196 LYS A N 1
ATOM 1576 C CA . LYS A 1 196 ? 2.295 0.665 -16.537 1.00 92.56 196 LYS A CA 1
ATOM 1577 C C . LYS A 1 196 ? 3.624 -0.059 -16.767 1.00 92.56 196 LYS A C 1
ATOM 1579 O O . LYS A 1 196 ? 4.558 0.558 -17.271 1.00 92.56 196 LYS A O 1
ATOM 1584 N N . ILE A 1 197 ? 3.709 -1.336 -16.390 1.00 91.75 197 ILE A N 1
ATOM 1585 C CA . ILE A 1 197 ? 4.900 -2.166 -16.620 1.00 91.75 197 ILE A CA 1
ATOM 1586 C C . ILE A 1 197 ? 5.064 -2.425 -18.121 1.00 91.75 197 ILE A C 1
ATOM 1588 O O . ILE A 1 197 ? 6.144 -2.201 -18.664 1.00 91.75 197 ILE A O 1
ATOM 1592 N N . GLU A 1 198 ? 3.990 -2.827 -18.802 1.00 93.12 198 GLU A N 1
ATOM 1593 C CA . GLU A 1 198 ? 3.985 -3.042 -20.256 1.00 93.12 198 GLU A CA 1
ATOM 1594 C C . GLU A 1 198 ? 4.385 -1.767 -21.013 1.00 93.12 198 GLU A C 1
ATOM 1596 O O . GLU A 1 198 ? 5.294 -1.797 -21.838 1.00 93.12 198 GLU A O 1
ATOM 1601 N N . ASP A 1 199 ? 3.787 -0.625 -20.670 1.00 93.94 199 ASP A N 1
ATOM 1602 C CA . ASP A 1 199 ? 4.096 0.675 -21.268 1.00 93.94 199 ASP A CA 1
ATOM 1603 C C . ASP A 1 199 ? 5.567 1.070 -21.058 1.00 93.94 199 ASP A C 1
ATOM 1605 O O . ASP A 1 199 ? 6.175 1.666 -21.946 1.00 93.94 199 ASP A O 1
ATOM 1609 N N . TYR A 1 200 ? 6.158 0.760 -19.898 1.00 92.31 200 TYR A N 1
ATOM 1610 C CA . TYR A 1 200 ? 7.576 1.020 -19.645 1.00 92.31 200 TYR A CA 1
ATOM 1611 C C . TYR A 1 200 ? 8.469 0.190 -20.571 1.00 92.31 200 TYR A C 1
ATOM 1613 O O . TYR A 1 200 ? 9.341 0.751 -21.236 1.00 92.31 200 TYR A O 1
ATOM 1621 N N . HIS A 1 201 ? 8.233 -1.120 -20.656 1.00 90.31 201 HIS A N 1
ATOM 1622 C CA . HIS A 1 201 ? 9.030 -2.000 -21.511 1.00 90.31 201 HIS A CA 1
ATOM 1623 C C . HIS A 1 201 ? 8.855 -1.678 -22.996 1.00 90.31 201 HIS A C 1
ATOM 1625 O O . HIS A 1 201 ? 9.846 -1.646 -23.722 1.00 90.31 201 HIS A O 1
ATOM 1631 N N . ASN A 1 202 ? 7.637 -1.351 -23.431 1.00 92.25 202 ASN A N 1
ATOM 1632 C CA . ASN A 1 202 ? 7.376 -0.927 -24.805 1.00 92.25 202 ASN A CA 1
ATOM 1633 C C . ASN A 1 202 ? 8.157 0.345 -25.155 1.00 92.25 202 ASN A C 1
ATOM 1635 O O . ASN A 1 202 ? 8.800 0.394 -26.197 1.00 92.25 202 ASN A O 1
ATOM 1639 N N . ARG A 1 203 ? 8.202 1.342 -24.260 1.00 91.81 203 ARG A N 1
ATOM 1640 C CA . ARG A 1 203 ? 9.018 2.549 -24.480 1.00 91.81 203 ARG A CA 1
ATOM 1641 C C . ARG A 1 203 ? 10.512 2.248 -24.546 1.00 91.81 203 ARG A C 1
ATOM 1643 O O . ARG A 1 203 ? 11.212 2.850 -25.353 1.00 91.81 203 ARG A O 1
ATOM 1650 N N . GLN A 1 204 ? 11.019 1.352 -23.697 1.00 86.44 204 GLN A N 1
ATOM 1651 C CA . GLN A 1 204 ? 12.430 0.955 -23.761 1.00 86.44 204 GLN A CA 1
ATOM 1652 C C . GLN A 1 204 ? 12.747 0.254 -25.087 1.00 86.44 204 GLN A C 1
ATOM 1654 O O . GLN A 1 204 ? 13.771 0.551 -25.699 1.00 86.44 204 GLN A O 1
ATOM 1659 N N . LEU A 1 205 ? 11.847 -0.614 -25.560 1.00 88.06 205 LEU A N 1
ATOM 1660 C CA . LEU A 1 205 ? 11.971 -1.277 -26.855 1.00 88.06 205 LEU A CA 1
ATOM 1661 C C . LEU A 1 205 ? 11.969 -0.266 -28.010 1.00 88.06 205 LEU A C 1
ATOM 1663 O O . LEU A 1 205 ? 12.859 -0.310 -28.853 1.00 88.06 205 LEU A O 1
ATOM 1667 N N . GLU A 1 206 ? 11.020 0.672 -28.027 1.00 89.75 206 GLU A N 1
ATOM 1668 C CA . GLU A 1 206 ? 10.946 1.732 -29.043 1.00 89.75 206 GLU A CA 1
ATOM 1669 C C . GLU A 1 206 ? 12.225 2.581 -29.082 1.00 89.75 206 GLU A C 1
ATOM 1671 O O . GLU A 1 206 ? 12.749 2.870 -30.158 1.00 89.75 206 GLU A O 1
ATOM 1676 N N . LEU A 1 207 ? 12.773 2.942 -27.918 1.00 87.81 207 LEU A N 1
ATOM 1677 C CA . LEU A 1 207 ? 14.028 3.691 -27.832 1.00 87.81 207 LEU A CA 1
ATOM 1678 C C . LEU A 1 207 ? 15.228 2.882 -28.335 1.00 87.81 207 LEU A C 1
ATOM 1680 O O . LEU A 1 207 ? 16.092 3.440 -29.012 1.00 87.81 207 LEU A O 1
ATOM 1684 N N . ALA A 1 208 ? 15.299 1.589 -28.012 1.00 83.81 208 ALA A N 1
ATOM 1685 C CA . ALA A 1 208 ? 16.372 0.715 -28.480 1.00 83.81 208 ALA A CA 1
ATOM 1686 C C . ALA A 1 208 ? 16.336 0.556 -30.008 1.00 83.81 208 ALA A C 1
ATOM 1688 O O . ALA A 1 208 ? 17.363 0.732 -30.664 1.00 83.81 208 ALA A O 1
ATOM 1689 N N . LEU A 1 209 ? 15.149 0.317 -30.576 1.00 86.62 209 LEU A N 1
ATOM 1690 C CA . LEU A 1 209 ? 14.949 0.234 -32.025 1.00 86.62 209 LEU A CA 1
ATOM 1691 C C . LEU A 1 209 ? 15.300 1.553 -32.720 1.00 86.62 209 LEU A C 1
ATOM 1693 O O . LEU A 1 209 ? 16.074 1.554 -33.668 1.00 86.62 209 LEU A O 1
ATOM 1697 N N . SER A 1 210 ? 14.838 2.691 -32.194 1.00 88.88 210 SER A N 1
ATOM 1698 C CA . SER A 1 210 ? 15.155 4.005 -32.767 1.00 88.88 210 SER A CA 1
ATOM 1699 C C . SER A 1 210 ? 16.658 4.307 -32.772 1.00 88.88 210 SER A C 1
ATOM 1701 O O . SER A 1 210 ? 17.173 4.879 -33.733 1.00 88.88 210 SER A O 1
ATOM 1703 N N . ARG A 1 211 ? 17.386 3.911 -31.718 1.00 85.81 211 ARG A N 1
ATOM 1704 C CA . ARG A 1 211 ? 18.851 4.045 -31.666 1.00 85.81 211 ARG A CA 1
ATOM 1705 C C . ARG A 1 211 ? 19.538 3.171 -32.707 1.00 85.81 211 ARG A C 1
ATOM 1707 O O . ARG A 1 211 ? 20.485 3.636 -33.335 1.00 85.81 211 ARG A O 1
ATOM 1714 N N . TYR A 1 212 ? 19.070 1.936 -32.873 1.00 84.81 212 TYR A N 1
ATOM 1715 C CA . TYR A 1 212 ? 19.588 1.022 -33.884 1.00 84.81 212 TYR A CA 1
ATOM 1716 C C . TYR A 1 212 ? 19.356 1.567 -35.295 1.00 84.81 212 TYR A C 1
ATOM 1718 O O . TYR A 1 212 ? 20.308 1.670 -36.061 1.00 84.81 212 TYR A O 1
ATOM 1726 N N . ASP A 1 213 ? 18.133 1.997 -35.608 1.00 88.25 213 ASP A N 1
ATOM 1727 C CA . ASP A 1 213 ? 17.784 2.537 -36.924 1.00 88.25 213 ASP A CA 1
ATOM 1728 C C . ASP A 1 213 ? 18.629 3.768 -37.266 1.00 88.25 213 ASP A C 1
ATOM 1730 O O . ASP A 1 213 ? 19.196 3.853 -38.353 1.00 88.25 213 ASP A O 1
ATOM 1734 N N . ASN A 1 214 ? 18.786 4.692 -36.313 1.00 89.56 214 ASN A N 1
ATOM 1735 C CA . ASN A 1 214 ? 19.633 5.868 -36.501 1.00 89.56 214 ASN A CA 1
ATOM 1736 C C . ASN A 1 214 ? 21.100 5.477 -36.745 1.00 89.56 214 ASN A C 1
ATOM 1738 O O . ASN A 1 214 ? 21.731 5.968 -37.675 1.00 89.56 214 ASN A O 1
ATOM 1742 N N . TRP A 1 215 ? 21.637 4.546 -35.952 1.00 87.94 215 TRP A N 1
ATOM 1743 C CA . TRP A 1 215 ? 22.999 4.054 -36.156 1.00 87.94 215 TRP A CA 1
ATOM 1744 C C . TRP A 1 215 ? 23.183 3.408 -37.535 1.00 87.94 215 TRP A C 1
ATOM 1746 O O . TRP A 1 215 ? 24.182 3.674 -38.200 1.00 87.94 215 TRP A O 1
ATOM 1756 N N . VAL A 1 216 ? 22.219 2.604 -37.995 1.00 87.06 216 VAL A N 1
ATOM 1757 C CA . VAL A 1 216 ? 22.262 1.985 -39.326 1.00 87.06 216 VAL A CA 1
ATOM 1758 C C . VAL A 1 216 ? 22.320 3.048 -40.423 1.00 87.06 216 VAL A C 1
ATOM 1760 O O . VAL A 1 216 ? 23.108 2.897 -41.355 1.00 87.06 216 VAL A O 1
ATOM 1763 N N . GLU A 1 217 ? 21.518 4.110 -40.331 1.00 89.44 217 GLU A N 1
ATOM 1764 C CA . GLU A 1 217 ? 21.540 5.192 -41.323 1.00 89.44 217 GLU A CA 1
ATOM 1765 C C . GLU A 1 217 ? 22.876 5.944 -41.323 1.00 89.44 217 GLU A C 1
ATOM 1767 O O . GLU A 1 217 ? 23.468 6.108 -42.388 1.00 89.44 217 GLU A O 1
ATOM 1772 N N . VAL A 1 218 ? 23.419 6.285 -40.150 1.00 89.06 218 VAL A N 1
ATOM 1773 C CA . VAL A 1 218 ? 24.745 6.924 -40.044 1.00 89.06 218 VAL A CA 1
ATOM 1774 C C . VAL A 1 218 ? 25.834 6.046 -40.667 1.00 89.06 218 VAL A C 1
ATOM 1776 O O . VAL A 1 218 ? 26.607 6.512 -41.500 1.00 89.06 218 VAL A O 1
ATOM 1779 N N . MET A 1 219 ? 25.869 4.752 -40.337 1.00 86.75 219 MET A N 1
ATOM 1780 C CA . MET A 1 219 ? 26.866 3.833 -40.897 1.00 86.75 219 MET A CA 1
ATOM 1781 C C . MET A 1 219 ? 26.714 3.652 -42.411 1.00 86.75 219 MET A C 1
ATOM 1783 O O . MET A 1 219 ? 27.712 3.521 -43.121 1.00 86.75 219 MET A O 1
ATOM 1787 N N . LYS A 1 220 ? 25.477 3.628 -42.929 1.00 89.19 220 LYS A N 1
ATOM 1788 C CA . LYS A 1 220 ? 25.226 3.575 -44.377 1.00 89.19 220 LYS A CA 1
ATOM 1789 C C . LYS A 1 220 ? 25.809 4.797 -45.075 1.00 89.19 220 LYS A C 1
ATOM 1791 O O . LYS A 1 220 ? 26.445 4.629 -46.113 1.00 89.19 220 LYS A O 1
ATOM 1796 N N . GLU A 1 221 ? 25.591 5.990 -44.527 1.00 91.44 221 GLU A N 1
ATOM 1797 C CA . GLU A 1 221 ? 26.130 7.237 -45.075 1.00 91.44 221 GLU A CA 1
ATOM 1798 C C . GLU A 1 221 ? 27.662 7.228 -45.052 1.00 91.44 221 GLU A C 1
ATOM 1800 O O . GLU A 1 221 ? 28.284 7.418 -46.098 1.00 91.44 221 GLU A O 1
ATOM 1805 N N . GLU A 1 222 ? 28.275 6.890 -43.914 1.00 89.62 222 GLU A N 1
ATOM 1806 C CA . GLU A 1 222 ? 29.735 6.809 -43.775 1.00 89.62 222 GLU A CA 1
ATOM 1807 C C . GLU A 1 222 ? 30.360 5.826 -44.776 1.00 89.62 222 GLU A C 1
ATOM 1809 O O 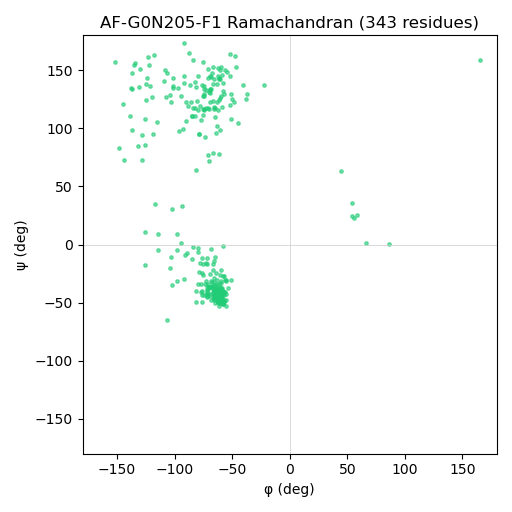. GLU A 1 222 ? 31.304 6.166 -45.494 1.00 89.62 222 GLU A O 1
ATOM 1814 N N . PHE A 1 223 ? 29.821 4.606 -44.882 1.00 88.94 223 PHE A N 1
ATOM 1815 C CA . PHE A 1 223 ? 30.331 3.625 -45.840 1.00 88.94 223 PHE A CA 1
ATOM 1816 C C . PHE A 1 223 ? 30.072 4.029 -47.292 1.00 88.94 223 PHE A C 1
ATOM 1818 O O . PHE A 1 223 ? 30.883 3.712 -48.164 1.00 88.94 223 PHE A O 1
ATOM 1825 N N . HIS A 1 224 ? 28.971 4.729 -47.575 1.00 90.50 224 HIS A N 1
ATOM 1826 C CA . HIS A 1 224 ? 28.693 5.229 -48.916 1.00 90.50 224 HIS A CA 1
ATOM 1827 C C . HIS A 1 224 ? 29.702 6.304 -49.335 1.00 90.50 224 HIS A C 1
ATOM 1829 O O . HIS A 1 224 ? 30.243 6.234 -50.442 1.00 90.50 224 HIS A O 1
ATOM 1835 N N . GLU A 1 225 ? 30.001 7.257 -48.451 1.00 91.25 225 GLU A N 1
ATOM 1836 C CA . GLU A 1 225 ? 31.010 8.289 -48.694 1.00 91.25 225 GLU A CA 1
ATOM 1837 C C . GLU A 1 225 ? 32.402 7.690 -48.906 1.00 91.25 225 GLU A C 1
ATOM 1839 O O . GLU A 1 225 ? 33.098 8.051 -49.858 1.00 91.25 225 GLU A O 1
ATOM 1844 N N . GLU A 1 226 ? 32.799 6.743 -48.058 1.00 88.06 226 GLU A N 1
ATOM 1845 C CA . GLU A 1 226 ? 34.082 6.050 -48.188 1.00 88.06 226 GLU A CA 1
ATOM 1846 C C . GLU A 1 226 ? 34.159 5.243 -49.486 1.00 88.06 226 GLU A C 1
ATOM 1848 O O . GLU A 1 226 ? 35.151 5.329 -50.208 1.00 88.06 226 GLU A O 1
ATOM 1853 N N . HIS A 1 227 ? 33.087 4.540 -49.861 1.00 89.06 227 HIS A N 1
ATOM 1854 C CA . HIS A 1 227 ? 33.021 3.833 -51.138 1.00 89.06 227 HIS A CA 1
ATOM 1855 C C . HIS A 1 227 ? 33.190 4.785 -52.334 1.00 89.06 227 HIS A C 1
ATOM 1857 O O . HIS A 1 227 ? 33.909 4.461 -53.282 1.00 89.06 227 HIS A O 1
ATOM 1863 N N . ILE A 1 228 ? 32.557 5.966 -52.307 1.00 92.12 228 ILE A N 1
ATOM 1864 C CA . ILE A 1 228 ? 32.718 6.979 -53.361 1.00 92.12 228 ILE A CA 1
ATOM 1865 C C . ILE A 1 228 ? 34.184 7.417 -53.468 1.00 92.12 228 ILE A C 1
ATOM 1867 O O . ILE A 1 228 ? 34.718 7.455 -54.580 1.00 92.12 228 ILE A O 1
ATOM 1871 N N . LYS A 1 229 ? 34.842 7.712 -52.338 1.00 89.25 229 LYS A N 1
ATOM 1872 C CA . LYS A 1 229 ? 36.260 8.110 -52.310 1.00 89.25 229 LYS A CA 1
ATOM 1873 C C . LYS A 1 229 ? 37.161 7.002 -52.853 1.00 89.25 229 LYS A C 1
ATOM 1875 O O . LYS A 1 229 ? 37.880 7.233 -53.821 1.00 89.25 229 LYS A O 1
ATOM 1880 N N . CYS A 1 230 ? 37.049 5.783 -52.320 1.00 87.38 230 CYS A N 1
ATOM 1881 C CA . CYS A 1 230 ? 37.848 4.639 -52.765 1.00 87.38 230 CYS A CA 1
ATOM 1882 C C . CYS A 1 230 ? 37.660 4.347 -54.260 1.00 87.38 230 CYS A C 1
ATOM 1884 O O . CYS A 1 230 ? 38.624 4.051 -54.963 1.00 87.38 230 CYS A O 1
ATOM 1886 N N . SER A 1 231 ? 36.428 4.455 -54.764 1.00 89.44 231 SER A N 1
ATOM 1887 C CA . SER A 1 231 ? 36.131 4.272 -56.186 1.00 89.44 231 SER A CA 1
ATOM 1888 C C . SER A 1 231 ? 36.789 5.351 -57.055 1.00 89.44 231 SER A C 1
ATOM 1890 O O . SER A 1 231 ? 37.408 5.041 -58.078 1.00 89.44 231 SER A O 1
ATOM 1892 N N . ALA A 1 232 ? 36.725 6.618 -56.634 1.00 89.25 232 ALA A N 1
ATOM 1893 C CA . ALA A 1 232 ? 37.375 7.723 -57.335 1.00 89.25 232 ALA A CA 1
ATOM 1894 C C . ALA A 1 232 ? 38.905 7.563 -57.373 1.00 89.25 232 ALA A C 1
ATOM 1896 O O . ALA A 1 232 ? 39.514 7.737 -58.437 1.00 89.25 232 ALA A O 1
ATOM 1897 N N . ASP A 1 233 ? 39.507 7.177 -56.248 1.00 88.50 233 ASP A N 1
ATOM 1898 C CA . ASP A 1 233 ? 40.946 6.943 -56.123 1.00 88.50 233 ASP A CA 1
ATOM 1899 C C . ASP A 1 233 ? 41.397 5.750 -56.969 1.00 88.50 233 ASP A C 1
ATOM 1901 O O . ASP A 1 233 ? 42.373 5.854 -57.717 1.00 88.50 233 ASP A O 1
ATOM 1905 N N . TRP A 1 234 ? 40.646 4.643 -56.950 1.00 87.25 234 TRP A N 1
ATOM 1906 C CA . TRP A 1 234 ? 40.904 3.485 -57.809 1.00 87.25 234 TRP A CA 1
ATOM 1907 C C . TRP A 1 234 ? 40.903 3.871 -59.293 1.00 87.25 234 TRP A C 1
ATOM 1909 O O . TRP A 1 234 ? 41.861 3.579 -60.014 1.00 87.25 234 TRP A O 1
ATOM 1919 N N . HIS A 1 235 ? 39.882 4.599 -59.751 1.00 90.38 235 HIS A N 1
ATOM 1920 C CA . HIS A 1 235 ? 39.813 5.074 -61.133 1.00 90.38 235 HIS A CA 1
ATOM 1921 C C . HIS A 1 235 ? 40.943 6.053 -61.492 1.00 90.38 235 HIS A C 1
ATOM 1923 O O . HIS A 1 235 ? 41.410 6.088 -62.637 1.00 90.38 235 HIS A O 1
ATOM 1929 N N . LEU A 1 236 ? 41.400 6.882 -60.551 1.00 88.94 236 LEU A N 1
ATOM 1930 C CA . LEU A 1 236 ? 42.567 7.739 -60.756 1.00 88.94 236 LEU A CA 1
ATOM 1931 C C . LEU A 1 236 ? 43.843 6.904 -60.916 1.00 88.94 236 LEU A C 1
ATOM 1933 O O . LEU A 1 236 ? 44.583 7.109 -61.883 1.00 88.94 236 LEU A O 1
ATOM 1937 N N . GLN A 1 237 ? 44.060 5.930 -60.033 1.00 85.56 237 GLN A N 1
ATOM 1938 C CA . GLN A 1 237 ? 45.210 5.032 -60.084 1.00 85.56 237 GLN A CA 1
ATOM 1939 C C . GLN A 1 237 ? 45.234 4.192 -61.359 1.00 85.56 237 GLN A C 1
ATOM 1941 O O . GLN A 1 237 ? 46.273 4.086 -62.008 1.00 85.56 237 GLN A O 1
ATOM 1946 N N . GLU A 1 238 ? 44.087 3.682 -61.803 1.00 90.44 238 GLU A N 1
ATOM 1947 C CA . GLU A 1 238 ? 43.975 2.951 -63.065 1.00 90.44 238 GLU A CA 1
ATOM 1948 C C . GLU A 1 238 ? 44.365 3.833 -64.270 1.00 90.44 238 GLU A C 1
ATOM 1950 O O . GLU A 1 238 ? 45.090 3.398 -65.175 1.00 90.44 238 GLU A O 1
ATOM 1955 N N . ARG A 1 239 ? 43.960 5.113 -64.270 1.00 89.88 239 ARG A N 1
ATOM 1956 C CA . ARG A 1 239 ? 44.361 6.081 -65.308 1.00 89.88 239 ARG A CA 1
ATOM 1957 C C . ARG A 1 239 ? 45.858 6.386 -65.275 1.00 89.88 239 ARG A C 1
ATOM 1959 O O . ARG A 1 239 ? 46.479 6.454 -66.342 1.00 89.88 239 ARG A O 1
ATOM 1966 N N . ILE A 1 240 ? 46.444 6.571 -64.090 1.00 88.31 240 ILE A N 1
ATOM 1967 C CA . ILE A 1 240 ? 47.891 6.779 -63.921 1.00 88.31 240 ILE A CA 1
ATOM 1968 C C . ILE A 1 240 ? 48.644 5.544 -64.422 1.00 88.31 240 ILE A C 1
ATOM 1970 O O . ILE A 1 240 ? 49.520 5.677 -65.278 1.00 88.31 240 ILE A O 1
ATOM 1974 N N . LEU A 1 241 ? 48.245 4.347 -63.985 1.00 88.62 241 LEU A N 1
ATOM 1975 C CA . LEU A 1 241 ? 48.834 3.076 -64.398 1.00 88.62 241 LEU A CA 1
ATOM 1976 C C . LEU A 1 241 ? 48.814 2.930 -65.920 1.00 88.62 241 LEU A C 1
ATOM 1978 O O . LEU A 1 241 ? 49.850 2.665 -66.526 1.00 88.62 241 LEU A O 1
ATOM 1982 N N . LYS A 1 242 ? 47.675 3.201 -66.569 1.00 89.94 242 LYS A N 1
ATOM 1983 C CA . LYS A 1 242 ? 47.561 3.154 -68.033 1.00 89.94 242 LYS A CA 1
ATOM 1984 C C . LYS A 1 242 ? 48.508 4.139 -68.724 1.00 89.94 242 LYS A C 1
ATOM 1986 O O . LYS A 1 242 ? 49.118 3.787 -69.736 1.00 89.94 242 LYS A O 1
ATOM 1991 N N . ARG A 1 243 ? 48.666 5.362 -68.200 1.00 88.25 243 ARG A N 1
ATOM 1992 C CA . ARG A 1 243 ? 49.630 6.348 -68.730 1.00 88.25 243 ARG A CA 1
ATOM 1993 C C . ARG A 1 243 ? 51.075 5.880 -68.558 1.00 88.25 243 ARG A C 1
ATOM 1995 O O . ARG A 1 243 ? 51.833 5.943 -69.526 1.00 88.25 243 ARG A O 1
ATOM 2002 N N . VAL A 1 244 ? 51.432 5.362 -67.381 1.00 87.69 244 VAL A N 1
ATOM 2003 C CA . VAL A 1 244 ? 52.757 4.786 -67.091 1.00 87.69 244 VAL A CA 1
ATOM 2004 C C . VAL A 1 244 ? 53.053 3.623 -68.038 1.00 87.69 244 VAL A C 1
ATOM 2006 O O . VAL A 1 244 ? 54.093 3.614 -68.695 1.00 87.69 244 VAL A O 1
ATOM 2009 N N . SER A 1 245 ? 52.126 2.670 -68.170 1.00 87.94 245 SER A N 1
ATOM 2010 C CA . SER A 1 245 ? 52.260 1.526 -69.074 1.00 87.94 245 SER A CA 1
ATOM 2011 C C . SER A 1 245 ? 52.439 1.972 -70.523 1.00 87.94 245 SER A C 1
ATOM 2013 O O . SER A 1 245 ? 53.343 1.483 -71.199 1.00 87.94 245 SER A O 1
ATOM 2015 N N . ASN A 1 246 ? 51.640 2.934 -70.994 1.00 88.62 246 ASN A N 1
ATOM 2016 C CA . ASN A 1 246 ? 51.752 3.456 -72.355 1.00 88.62 246 ASN A CA 1
ATOM 2017 C C . ASN A 1 246 ? 53.115 4.111 -72.613 1.00 88.62 246 ASN A C 1
ATOM 2019 O O . ASN A 1 246 ? 53.766 3.743 -73.590 1.00 88.62 246 ASN A O 1
ATOM 2023 N N . LYS A 1 247 ? 53.572 5.023 -71.738 1.00 87.44 247 LYS A N 1
ATOM 2024 C CA . LYS A 1 247 ? 54.896 5.660 -71.872 1.00 87.44 247 LYS A CA 1
ATOM 2025 C C . LYS A 1 247 ? 56.027 4.629 -71.828 1.00 87.44 247 LYS A C 1
ATOM 2027 O O . LYS A 1 247 ? 56.935 4.667 -72.657 1.00 87.44 247 LYS A O 1
ATOM 2032 N N . ARG A 1 248 ? 55.956 3.657 -70.910 1.00 85.94 248 ARG A N 1
ATOM 2033 C CA . ARG A 1 248 ? 56.948 2.575 -70.793 1.00 85.94 248 ARG A CA 1
ATOM 2034 C C . ARG A 1 248 ? 57.037 1.735 -72.071 1.00 85.94 248 ARG A C 1
ATOM 2036 O O . ARG A 1 248 ? 58.141 1.393 -72.488 1.00 85.94 248 ARG A O 1
ATOM 2043 N N . MET A 1 249 ? 55.900 1.392 -72.678 1.00 85.94 249 MET A N 1
ATOM 2044 C CA . MET A 1 249 ? 55.860 0.550 -73.879 1.00 85.94 249 MET A CA 1
ATOM 2045 C C . MET A 1 249 ? 56.265 1.309 -75.146 1.00 85.94 249 MET A C 1
ATOM 2047 O O . MET A 1 249 ? 56.986 0.761 -75.976 1.00 85.94 249 MET A O 1
ATOM 2051 N N . ARG A 1 250 ? 55.832 2.566 -75.294 1.00 86.69 250 ARG A N 1
ATOM 2052 C CA . ARG A 1 250 ? 56.120 3.394 -76.478 1.00 86.69 250 ARG A CA 1
ATOM 2053 C C . ARG A 1 250 ? 57.529 3.991 -76.470 1.00 86.69 250 ARG A C 1
ATOM 2055 O O . ARG A 1 250 ? 58.058 4.270 -77.541 1.00 86.69 250 ARG A O 1
ATOM 2062 N N . LYS A 1 251 ? 58.147 4.138 -75.288 1.00 81.75 251 LYS A N 1
ATOM 2063 C CA . LYS A 1 251 ? 59.482 4.734 -75.074 1.00 81.75 251 LYS A CA 1
ATOM 2064 C C . LYS A 1 251 ? 59.622 6.158 -75.635 1.00 81.75 251 LYS A C 1
ATOM 2066 O O . LYS A 1 251 ? 60.731 6.619 -75.900 1.00 81.75 251 LYS A O 1
ATOM 2071 N N . ASP A 1 252 ? 58.509 6.862 -75.798 1.00 73.75 252 ASP A N 1
ATOM 2072 C CA . ASP A 1 252 ? 58.443 8.240 -76.262 1.00 73.75 252 ASP A CA 1
ATOM 2073 C C . ASP A 1 252 ? 58.586 9.215 -75.083 1.00 73.75 252 ASP A C 1
ATOM 2075 O O . ASP A 1 252 ? 57.994 9.035 -74.021 1.00 73.75 252 ASP A O 1
ATOM 2079 N N . THR A 1 253 ? 59.369 10.288 -75.251 1.00 74.94 253 THR A N 1
ATOM 2080 C CA . THR A 1 253 ? 59.526 11.360 -74.239 1.00 74.94 253 THR A CA 1
ATOM 2081 C C . THR A 1 253 ? 59.940 10.877 -72.836 1.00 74.94 253 THR A C 1
ATOM 2083 O O . THR A 1 253 ? 59.525 11.442 -71.830 1.00 74.94 253 THR A O 1
ATOM 2086 N N . LEU A 1 254 ? 60.778 9.835 -72.741 1.00 77.88 254 LEU A N 1
ATOM 2087 C CA . LEU A 1 254 ? 61.232 9.276 -71.452 1.00 77.88 254 LEU A CA 1
ATOM 2088 C C . LEU A 1 254 ? 62.103 10.233 -70.617 1.00 77.88 254 LEU A C 1
ATOM 2090 O O . LEU A 1 254 ? 62.310 9.986 -69.435 1.00 77.88 254 LEU A O 1
ATOM 2094 N N . TYR A 1 255 ? 62.602 11.315 -71.216 1.00 75.50 255 TYR A N 1
ATOM 2095 C CA . TYR A 1 255 ? 63.304 12.384 -70.503 1.00 75.50 255 TYR A CA 1
ATOM 2096 C C . TYR A 1 255 ? 62.349 13.313 -69.725 1.00 75.50 255 TYR A C 1
ATOM 2098 O O . TYR A 1 255 ? 62.821 14.097 -68.909 1.00 75.50 255 TYR A O 1
ATOM 2106 N N . ASP A 1 256 ? 61.029 13.223 -69.953 1.00 75.00 256 ASP A N 1
ATOM 2107 C CA . ASP A 1 256 ? 59.991 13.988 -69.251 1.00 75.00 256 ASP A CA 1
ATOM 2108 C C . ASP A 1 256 ? 58.923 13.053 -68.650 1.00 75.00 256 ASP A C 1
ATOM 2110 O O . ASP A 1 256 ? 57.885 12.719 -69.246 1.00 75.00 256 ASP A O 1
ATOM 2114 N N . ILE A 1 257 ? 59.236 12.581 -67.441 1.00 81.19 257 ILE A N 1
ATOM 2115 C CA . ILE A 1 257 ? 58.376 11.724 -66.611 1.00 81.19 257 ILE A CA 1
ATOM 2116 C C . ILE A 1 257 ? 57.916 12.416 -65.325 1.00 81.19 257 ILE A C 1
ATOM 2118 O O . ILE A 1 257 ? 57.098 11.853 -64.599 1.00 81.19 257 ILE A O 1
ATOM 2122 N N . ASN A 1 258 ? 58.405 13.629 -65.049 1.00 81.62 258 ASN A N 1
ATOM 2123 C CA . ASN A 1 258 ? 58.218 14.307 -63.765 1.00 81.62 258 ASN A CA 1
ATOM 2124 C C . ASN A 1 258 ? 56.734 14.515 -63.448 1.00 81.62 258 ASN A C 1
ATOM 2126 O O . ASN A 1 258 ? 56.296 14.199 -62.349 1.00 81.62 258 ASN A O 1
ATOM 2130 N N . SER A 1 259 ? 55.931 14.907 -64.442 1.00 79.56 259 SER A N 1
ATOM 2131 C CA . SER A 1 259 ? 54.482 15.079 -64.269 1.00 79.56 259 SER A CA 1
ATOM 2132 C C . SER A 1 259 ? 53.758 13.788 -63.854 1.00 79.56 259 SER A C 1
ATOM 2134 O O . SER A 1 259 ? 52.841 13.848 -63.039 1.00 79.56 259 SER A O 1
ATOM 2136 N N . ILE A 1 260 ? 54.177 12.621 -64.361 1.00 80.81 260 ILE A N 1
ATOM 2137 C CA . ILE A 1 260 ? 53.579 11.330 -63.984 1.00 80.81 260 ILE A CA 1
ATOM 2138 C C . ILE A 1 260 ? 54.075 10.890 -62.606 1.00 80.81 260 ILE A C 1
ATOM 2140 O O . ILE A 1 260 ? 53.276 10.416 -61.805 1.00 80.81 260 ILE A O 1
ATOM 2144 N N . MET A 1 261 ? 55.366 11.079 -62.322 1.00 78.06 261 MET A N 1
ATOM 2145 C CA . MET A 1 261 ? 55.972 10.729 -61.034 1.00 78.06 261 MET A CA 1
ATOM 2146 C C . MET A 1 261 ? 55.366 11.543 -59.886 1.00 78.06 261 MET A C 1
ATOM 2148 O O . MET A 1 261 ? 54.999 10.988 -58.853 1.00 78.06 261 MET A O 1
ATOM 2152 N N . GLU A 1 262 ? 55.194 12.850 -60.077 1.00 79.50 262 GLU A N 1
ATOM 2153 C CA . GLU A 1 262 ? 54.563 13.723 -59.089 1.00 79.50 262 GLU A CA 1
ATOM 2154 C C . GLU A 1 262 ? 53.090 13.366 -58.841 1.00 79.50 262 GLU A C 1
ATOM 2156 O O . GLU A 1 262 ? 52.619 13.418 -57.707 1.00 79.50 262 GLU A O 1
ATOM 2161 N N . GLU A 1 263 ? 52.345 12.998 -59.886 1.00 79.38 263 GLU A N 1
ATOM 2162 C CA . GLU A 1 263 ? 50.946 12.580 -59.764 1.00 79.38 263 GLU A CA 1
ATOM 2163 C C . GLU A 1 263 ? 50.813 11.185 -59.136 1.00 79.38 263 GLU A C 1
ATOM 2165 O O . GLU A 1 263 ? 49.856 10.950 -58.405 1.00 79.38 263 GLU A O 1
ATOM 2170 N N . SER A 1 264 ? 51.776 10.278 -59.345 1.00 77.69 264 SER A N 1
ATOM 2171 C CA . SER A 1 264 ? 51.784 8.976 -58.669 1.00 77.69 264 SER A CA 1
ATOM 2172 C C . SER A 1 264 ? 52.129 9.092 -57.188 1.00 77.69 264 SER A C 1
ATOM 2174 O O . SER A 1 264 ? 51.437 8.495 -56.376 1.00 77.69 264 SER A O 1
ATOM 2176 N N . ILE A 1 265 ? 53.139 9.894 -56.822 1.00 74.62 265 ILE A N 1
ATOM 2177 C CA . ILE A 1 265 ? 53.597 10.039 -55.427 1.00 74.62 265 ILE A CA 1
ATOM 2178 C C . ILE A 1 265 ? 52.510 10.669 -54.548 1.00 74.62 265 ILE A C 1
ATOM 2180 O O . ILE A 1 265 ? 52.368 10.297 -53.391 1.00 74.62 265 ILE A O 1
ATOM 2184 N N . ARG A 1 266 ? 51.714 11.597 -55.093 1.00 73.56 266 ARG A N 1
ATOM 2185 C CA . ARG A 1 266 ? 50.641 12.269 -54.343 1.00 73.56 266 ARG A CA 1
ATOM 2186 C C . ARG A 1 266 ? 49.425 11.389 -54.032 1.00 73.56 266 ARG A C 1
ATOM 2188 O O . ARG A 1 266 ? 48.635 11.790 -53.190 1.00 73.56 266 ARG A O 1
ATOM 2195 N N . ASN A 1 267 ? 49.250 10.253 -54.710 1.00 69.75 267 ASN A N 1
ATOM 2196 C CA . ASN A 1 267 ? 47.995 9.490 -54.679 1.00 69.75 267 ASN A CA 1
ATOM 2197 C C . ASN A 1 267 ? 48.173 8.015 -54.273 1.00 69.75 267 ASN A C 1
ATOM 2199 O O . ASN A 1 267 ? 47.247 7.226 -54.457 1.00 69.75 267 ASN A O 1
ATOM 2203 N N . VAL A 1 268 ? 49.350 7.606 -53.787 1.00 67.88 268 VAL A N 1
ATOM 2204 C CA . VAL A 1 268 ? 4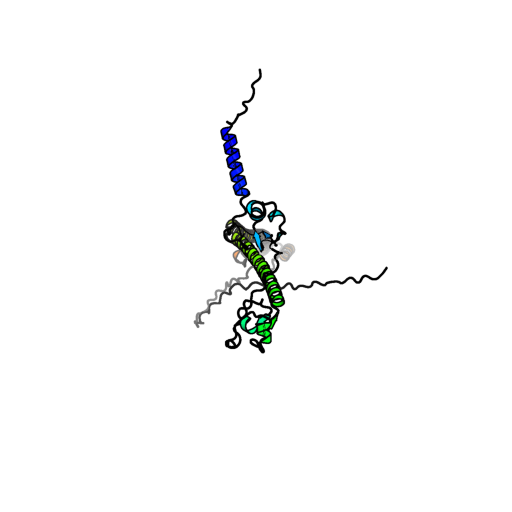9.556 6.224 -53.322 1.00 67.88 268 VAL A CA 1
ATOM 2205 C C . VAL A 1 268 ? 48.695 5.988 -52.081 1.00 67.88 268 VAL A C 1
ATOM 2207 O O . VAL A 1 268 ? 48.789 6.735 -51.113 1.00 67.88 268 VAL A O 1
ATOM 2210 N N . ALA A 1 269 ? 47.831 4.974 -52.127 1.00 68.31 269 ALA A N 1
ATOM 2211 C CA . ALA A 1 269 ? 47.103 4.517 -50.951 1.00 68.31 269 ALA A CA 1
ATOM 2212 C C . ALA A 1 269 ? 48.048 3.663 -50.093 1.00 68.31 269 ALA A C 1
ATOM 2214 O O . ALA A 1 269 ? 48.551 2.646 -50.572 1.00 68.31 269 ALA A O 1
ATOM 2215 N N . ASP A 1 270 ? 48.297 4.091 -48.855 1.00 59.25 270 ASP A N 1
ATOM 2216 C CA . ASP A 1 270 ? 49.328 3.501 -47.988 1.00 59.25 270 ASP A CA 1
ATOM 2217 C C . ASP A 1 270 ? 48.822 2.354 -47.088 1.00 59.25 270 ASP A C 1
ATOM 2219 O O . ASP A 1 270 ? 49.638 1.662 -46.481 1.00 59.25 270 ASP A O 1
ATOM 2223 N N . GLU A 1 271 ? 47.510 2.088 -47.009 1.00 65.38 271 GLU A N 1
ATOM 2224 C CA . GLU A 1 271 ? 46.964 1.079 -46.085 1.00 65.38 271 GLU A CA 1
ATOM 2225 C C . GLU A 1 271 ? 45.865 0.196 -46.699 1.00 65.38 271 GLU A C 1
ATOM 2227 O O . GLU A 1 271 ? 44.915 0.670 -47.325 1.00 65.38 271 GLU A O 1
ATOM 2232 N N . GLU A 1 272 ? 45.967 -1.116 -46.461 1.00 69.12 272 GLU A N 1
ATOM 2233 C CA . GLU A 1 272 ? 44.909 -2.089 -46.740 1.00 69.12 272 GLU A CA 1
ATOM 2234 C C . GLU A 1 272 ? 43.859 -2.023 -45.622 1.00 69.12 272 GLU A C 1
ATOM 2236 O O . GLU A 1 272 ? 44.005 -2.626 -44.557 1.00 69.12 272 GLU A O 1
ATOM 2241 N N . LYS A 1 273 ? 42.797 -1.244 -45.845 1.00 75.00 273 LYS A N 1
ATOM 2242 C CA . LYS A 1 273 ? 41.678 -1.124 -44.905 1.00 75.00 273 LYS A CA 1
ATOM 2243 C C . LYS A 1 273 ? 40.559 -2.093 -45.282 1.00 75.00 273 LYS A C 1
ATOM 2245 O O . LYS A 1 273 ? 40.076 -2.091 -46.412 1.00 75.00 273 LYS A O 1
ATOM 2250 N N . THR A 1 274 ? 40.117 -2.900 -44.320 1.00 76.62 274 THR A N 1
ATOM 2251 C CA . THR A 1 274 ? 38.942 -3.770 -44.465 1.00 76.62 274 THR A CA 1
ATOM 2252 C C . THR A 1 274 ? 37.743 -3.141 -43.765 1.00 76.62 274 THR A C 1
ATOM 2254 O O . THR A 1 274 ? 37.866 -2.596 -42.668 1.00 76.62 274 THR A O 1
ATOM 2257 N N . TYR A 1 275 ? 36.581 -3.181 -44.418 1.00 80.06 275 TYR A N 1
ATOM 2258 C CA . TYR A 1 275 ? 35.344 -2.609 -43.891 1.00 80.06 275 TYR A CA 1
ATOM 2259 C C . TYR A 1 275 ? 34.450 -3.740 -43.355 1.00 80.06 275 TYR A C 1
ATOM 2261 O O . TYR A 1 275 ? 34.146 -4.668 -44.112 1.00 80.06 275 TYR A O 1
ATOM 2269 N N . PRO A 1 276 ? 34.059 -3.707 -42.067 1.00 82.44 276 PRO A N 1
ATOM 2270 C CA . PRO A 1 276 ? 33.207 -4.730 -41.470 1.00 82.44 276 PRO A CA 1
ATOM 2271 C C . PRO A 1 276 ? 31.791 -4.689 -42.057 1.00 82.44 276 PRO A C 1
ATOM 2273 O O . PRO A 1 276 ? 31.261 -3.638 -42.415 1.00 82.44 276 PRO A O 1
ATOM 2276 N N . THR A 1 277 ? 31.165 -5.855 -42.138 1.00 82.31 277 THR A N 1
ATOM 2277 C CA . THR A 1 277 ? 29.762 -6.034 -42.514 1.00 82.31 277 THR A CA 1
ATOM 2278 C C . THR A 1 277 ? 28.860 -5.940 -41.288 1.00 82.31 277 THR A C 1
ATOM 2280 O O . THR A 1 277 ? 29.312 -6.081 -40.158 1.00 82.31 277 THR A O 1
ATOM 2283 N N . LEU A 1 278 ? 27.552 -5.763 -41.495 1.00 77.31 278 LEU A N 1
ATOM 2284 C CA . LEU A 1 278 ? 26.583 -5.671 -40.396 1.00 77.31 278 LEU A CA 1
ATOM 2285 C C . LEU A 1 278 ? 26.622 -6.881 -39.439 1.00 77.31 278 LEU A C 1
ATOM 2287 O O . LEU A 1 278 ? 26.361 -6.725 -38.254 1.00 77.31 278 LEU A O 1
ATOM 2291 N N . GLN A 1 279 ? 26.968 -8.071 -39.943 1.00 79.25 279 GLN A N 1
ATOM 2292 C CA . GLN A 1 279 ? 27.077 -9.302 -39.148 1.00 79.25 279 GLN A CA 1
ATOM 2293 C C . GLN A 1 279 ? 28.309 -9.328 -38.235 1.00 79.25 279 GLN A C 1
ATOM 2295 O O . GLN A 1 279 ? 28.369 -10.148 -37.325 1.00 79.25 279 GLN A O 1
ATOM 2300 N N . ASP A 1 280 ? 29.279 -8.446 -38.478 1.00 80.38 280 ASP A N 1
ATOM 2301 C CA . ASP A 1 280 ? 30.497 -8.335 -37.676 1.00 80.38 280 ASP A CA 1
ATOM 2302 C C . ASP A 1 280 ? 30.282 -7.448 -36.428 1.00 80.38 280 ASP A C 1
ATOM 2304 O O . ASP A 1 280 ? 31.192 -7.283 -35.616 1.00 80.38 280 ASP A O 1
ATOM 2308 N N . TYR A 1 281 ? 29.083 -6.878 -36.254 1.00 78.00 281 TYR A N 1
ATOM 2309 C CA . TYR A 1 281 ? 28.692 -6.082 -35.089 1.00 78.00 281 TYR A CA 1
ATOM 2310 C C . TYR A 1 281 ? 27.829 -6.904 -34.133 1.00 78.00 281 TYR A C 1
ATOM 2312 O O . TYR A 1 281 ? 26.884 -7.571 -34.555 1.00 78.00 281 TYR A O 1
ATOM 2320 N N . ASP A 1 282 ? 28.136 -6.812 -32.840 1.00 74.19 282 ASP A N 1
ATOM 2321 C CA . ASP A 1 282 ? 27.344 -7.425 -31.775 1.00 74.19 282 ASP A CA 1
ATOM 2322 C C . ASP A 1 282 ? 26.562 -6.350 -31.011 1.00 74.19 282 ASP A C 1
ATOM 2324 O O . ASP A 1 282 ? 27.010 -5.209 -30.850 1.00 74.19 282 ASP A O 1
ATOM 2328 N N . PHE A 1 283 ? 25.380 -6.726 -30.532 1.00 69.06 283 PHE A N 1
ATOM 2329 C CA . PHE A 1 283 ? 24.442 -5.833 -29.858 1.00 69.06 283 PHE A CA 1
ATOM 2330 C C . PHE A 1 283 ? 24.011 -6.438 -28.517 1.00 69.06 283 PHE A C 1
ATOM 2332 O O . PHE A 1 283 ? 22.874 -6.906 -28.395 1.00 69.06 283 PHE A O 1
ATOM 2339 N N . PRO A 1 284 ? 24.887 -6.448 -27.495 1.00 60.78 284 PRO A N 1
ATOM 2340 C CA . PRO A 1 284 ? 24.516 -6.979 -26.192 1.00 60.78 284 PRO A CA 1
ATOM 2341 C C . PRO A 1 284 ? 23.496 -6.058 -25.507 1.00 60.78 284 PRO A C 1
ATOM 2343 O O . PRO A 1 284 ? 23.748 -4.873 -25.292 1.00 60.78 284 PRO A O 1
ATOM 2346 N N . ASP A 1 285 ? 22.342 -6.628 -25.161 1.00 60.59 285 ASP A N 1
ATOM 2347 C CA . ASP A 1 285 ? 21.334 -6.109 -24.227 1.00 60.59 285 ASP A CA 1
ATOM 2348 C C . ASP A 1 285 ? 20.961 -4.621 -24.346 1.00 60.59 285 ASP A C 1
ATOM 2350 O O . ASP A 1 285 ? 21.102 -3.836 -23.406 1.00 60.59 285 ASP A O 1
ATOM 2354 N N . GLY A 1 286 ? 20.399 -4.228 -25.496 1.00 54.19 286 GLY A N 1
ATOM 2355 C CA . GLY A 1 286 ? 19.640 -2.972 -25.650 1.00 54.19 286 GLY A CA 1
ATOM 2356 C C . GLY A 1 286 ? 20.453 -1.677 -25.504 1.00 54.19 286 GLY A C 1
ATOM 2357 O O . GLY A 1 286 ? 19.908 -0.575 -25.628 1.00 54.19 286 GLY A O 1
ATOM 2358 N N . MET A 1 287 ? 21.756 -1.799 -25.273 1.00 54.03 287 MET A N 1
ATOM 2359 C CA . MET A 1 287 ? 22.731 -0.727 -25.362 1.00 54.03 287 MET A CA 1
ATOM 2360 C C . MET A 1 287 ? 23.291 -0.739 -26.785 1.00 54.03 287 MET A C 1
ATOM 2362 O O . MET A 1 287 ? 23.456 -1.798 -27.383 1.00 54.03 287 MET A O 1
ATOM 2366 N N . GLY A 1 288 ? 23.487 0.448 -27.367 1.00 54.50 288 GLY A N 1
ATOM 2367 C CA . GLY A 1 288 ? 23.930 0.599 -28.757 1.00 54.50 288 GLY A CA 1
ATOM 2368 C C . GLY A 1 288 ? 25.194 -0.213 -29.088 1.00 54.50 288 GLY A C 1
ATOM 2369 O O . GLY A 1 288 ? 25.890 -0.653 -28.173 1.00 54.50 288 GLY A O 1
ATOM 2370 N N . PRO A 1 289 ? 25.491 -0.402 -30.386 1.00 55.53 289 PRO A N 1
ATOM 2371 C CA . PRO A 1 289 ? 26.512 -1.336 -30.849 1.00 55.53 289 PRO A CA 1
ATOM 2372 C C . PRO A 1 289 ? 27.830 -1.142 -30.109 1.00 55.53 289 PRO A C 1
ATOM 2374 O O . PRO A 1 289 ? 28.406 -0.050 -30.101 1.00 55.53 289 PRO A O 1
ATOM 2377 N N . ILE A 1 290 ? 28.319 -2.229 -29.521 1.00 54.62 290 ILE A N 1
ATOM 2378 C CA . ILE A 1 290 ? 29.722 -2.333 -29.147 1.00 54.62 290 ILE A CA 1
ATOM 2379 C C . ILE A 1 290 ? 30.453 -2.557 -30.473 1.00 54.62 290 ILE A C 1
ATOM 2381 O O . ILE A 1 290 ? 29.964 -3.301 -31.323 1.00 54.62 290 ILE A O 1
ATOM 2385 N N . GLY A 1 291 ? 31.549 -1.828 -30.707 1.00 56.09 291 GLY A N 1
ATOM 2386 C CA . GLY A 1 291 ? 32.282 -1.848 -31.982 1.00 56.09 291 GLY A CA 1
ATOM 2387 C C . GLY A 1 291 ? 32.552 -3.267 -32.510 1.00 56.09 291 GLY A C 1
ATOM 2388 O O . GLY A 1 291 ? 32.473 -4.221 -31.736 1.00 56.09 291 GLY A O 1
ATOM 2389 N N . PRO A 1 292 ? 32.873 -3.410 -33.812 1.00 50.09 292 PRO A N 1
ATOM 2390 C CA . PRO A 1 292 ? 32.861 -4.696 -34.502 1.00 50.09 292 PRO A CA 1
ATOM 2391 C C . PRO A 1 292 ? 33.601 -5.743 -33.675 1.00 50.09 292 PRO A C 1
ATOM 2393 O O . PRO A 1 292 ? 34.766 -5.550 -33.304 1.00 50.09 292 PRO A O 1
ATOM 2396 N N . VAL A 1 293 ? 32.906 -6.833 -33.349 1.00 49.19 293 VAL A N 1
ATOM 2397 C CA . VAL A 1 293 ? 33.536 -7.961 -32.680 1.00 49.19 293 VAL A CA 1
ATOM 2398 C C . VAL A 1 293 ? 34.529 -8.482 -33.692 1.00 49.19 293 VAL A C 1
ATOM 2400 O O . VAL A 1 293 ? 34.147 -8.986 -34.744 1.00 49.19 293 VAL A O 1
ATOM 2403 N N . VAL A 1 294 ? 35.816 -8.289 -33.409 1.00 42.03 294 VAL A N 1
ATOM 2404 C CA . VAL A 1 294 ? 36.901 -8.765 -34.262 1.00 42.03 294 VAL A CA 1
ATOM 2405 C C . VAL A 1 294 ? 36.886 -10.292 -34.219 1.00 42.03 294 VAL A C 1
ATOM 2407 O O . VAL A 1 294 ? 37.682 -10.932 -33.534 1.00 42.03 294 VAL A O 1
ATOM 2410 N N . VAL A 1 295 ? 35.973 -10.902 -34.970 1.00 40.72 295 VAL A N 1
ATOM 2411 C CA . VAL A 1 295 ? 36.102 -12.276 -35.410 1.00 40.72 295 VAL A CA 1
ATOM 2412 C C . VAL A 1 295 ? 37.170 -12.211 -36.483 1.00 40.72 295 VAL A C 1
ATOM 2414 O O . VAL A 1 295 ? 36.903 -11.923 -37.648 1.00 40.72 295 VAL A O 1
ATOM 2417 N N . ARG A 1 296 ? 38.425 -12.423 -36.073 1.00 32.12 296 ARG A N 1
ATOM 2418 C CA . ARG A 1 296 ? 39.489 -12.742 -37.021 1.00 32.12 296 ARG A CA 1
ATOM 2419 C C . ARG A 1 296 ? 38.967 -13.900 -37.865 1.00 32.12 296 ARG A C 1
ATOM 2421 O O . ARG A 1 296 ? 38.827 -15.011 -37.353 1.00 32.12 296 ARG A O 1
ATOM 2428 N N . ARG A 1 297 ? 38.631 -13.639 -39.133 1.00 34.69 297 ARG A N 1
ATOM 2429 C CA . ARG A 1 297 ? 38.413 -14.704 -40.108 1.00 34.69 297 ARG A CA 1
ATOM 2430 C C . ARG A 1 297 ? 39.735 -15.452 -40.190 1.00 34.69 297 ARG A C 1
ATOM 2432 O O . ARG A 1 297 ? 40.683 -14.980 -40.806 1.00 34.69 297 ARG A O 1
ATOM 2439 N N . ASN A 1 298 ? 39.820 -16.574 -39.481 1.00 34.19 298 ASN A N 1
ATOM 2440 C CA . ASN A 1 298 ? 40.889 -17.545 -39.644 1.00 34.19 298 ASN A CA 1
ATOM 2441 C C . ASN A 1 298 ? 40.690 -18.217 -41.007 1.00 34.19 298 ASN A C 1
ATOM 2443 O O . ASN A 1 298 ? 40.298 -19.380 -41.087 1.00 34.19 298 ASN A O 1
ATOM 2447 N N . ASP A 1 299 ? 40.965 -17.479 -42.078 1.00 37.84 299 ASP A N 1
ATOM 2448 C CA . ASP A 1 299 ? 41.242 -18.049 -43.389 1.00 37.84 299 ASP A CA 1
ATOM 2449 C C . ASP A 1 299 ? 42.709 -18.480 -43.409 1.00 37.84 299 ASP A C 1
ATOM 2451 O O . ASP A 1 299 ? 43.536 -17.955 -44.141 1.00 37.84 299 ASP A O 1
ATOM 2455 N N . ASP A 1 300 ? 43.029 -19.447 -42.552 1.00 33.91 300 ASP A N 1
ATOM 2456 C CA . ASP A 1 300 ? 44.207 -20.284 -42.728 1.00 33.91 300 ASP A CA 1
ATOM 2457 C C . ASP A 1 300 ? 43.862 -21.699 -42.260 1.00 33.91 300 ASP A C 1
ATOM 2459 O O . ASP A 1 300 ? 44.234 -22.187 -41.190 1.00 33.91 300 ASP A O 1
ATOM 2463 N N . ARG A 1 301 ? 43.054 -22.378 -43.083 1.00 33.00 301 ARG A N 1
ATOM 2464 C CA . ARG A 1 301 ? 42.890 -23.831 -43.013 1.00 33.00 301 ARG A CA 1
ATOM 2465 C C . ARG A 1 301 ? 44.174 -24.489 -43.514 1.00 33.00 301 ARG A C 1
ATOM 2467 O O . ARG A 1 301 ? 44.210 -25.050 -44.605 1.00 33.00 301 ARG A O 1
ATOM 2474 N N . THR A 1 302 ? 45.198 -24.494 -42.668 1.00 33.84 302 THR A N 1
ATOM 2475 C CA . THR A 1 302 ? 46.130 -25.620 -42.652 1.00 33.84 302 THR A CA 1
ATOM 2476 C C . THR A 1 302 ? 45.501 -26.691 -41.767 1.00 33.84 302 THR A C 1
ATOM 2478 O O . THR A 1 302 ? 45.199 -26.456 -40.600 1.00 33.84 302 THR A O 1
ATOM 2481 N N . ILE A 1 303 ? 45.216 -27.842 -42.367 1.00 31.67 303 ILE A N 1
ATOM 2482 C CA . ILE A 1 303 ? 44.599 -29.019 -41.745 1.00 31.67 303 ILE A CA 1
ATOM 2483 C C . ILE A 1 303 ? 45.376 -29.400 -40.470 1.00 31.67 303 ILE A C 1
ATOM 2485 O O . ILE A 1 303 ? 46.554 -29.745 -40.586 1.00 31.67 303 ILE A O 1
ATOM 2489 N N . PRO A 1 304 ? 44.763 -29.408 -39.270 1.00 31.06 304 PRO A N 1
ATOM 2490 C CA . PRO A 1 304 ? 45.364 -30.050 -38.115 1.00 31.06 304 PRO A CA 1
ATOM 2491 C C . PRO A 1 304 ? 45.098 -31.553 -38.195 1.00 31.06 304 PRO A C 1
ATOM 2493 O O . PRO A 1 304 ? 43.956 -32.002 -38.288 1.00 31.06 304 PRO A O 1
ATOM 2496 N N . VAL A 1 305 ? 46.185 -32.316 -38.167 1.00 33.06 305 VAL A N 1
ATOM 2497 C CA . VAL A 1 305 ? 46.191 -33.762 -37.952 1.00 33.06 305 VAL A CA 1
ATOM 2498 C C . VAL A 1 305 ? 45.512 -34.063 -36.612 1.00 33.06 305 VAL A C 1
ATOM 2500 O O . VAL A 1 305 ? 45.837 -33.454 -35.594 1.00 33.06 305 VAL A O 1
ATOM 2503 N N . GLU A 1 306 ? 44.551 -34.986 -36.636 1.00 33.16 306 GLU A N 1
ATOM 2504 C 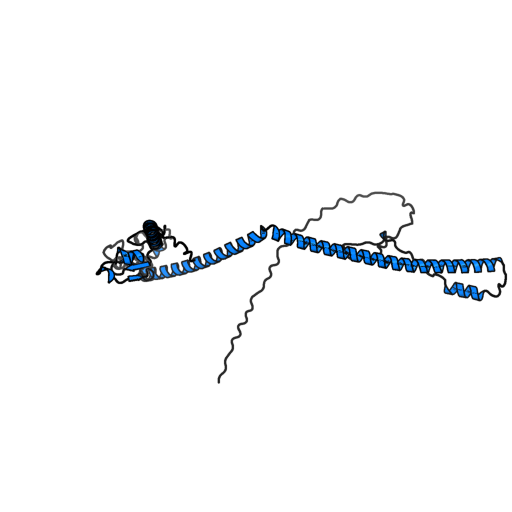CA . GLU A 1 306 ? 43.888 -35.541 -35.454 1.00 33.16 306 GLU A CA 1
ATOM 2505 C C . GLU A 1 306 ? 44.894 -36.119 -34.450 1.00 33.16 306 GLU A C 1
ATOM 2507 O O . GLU A 1 306 ? 45.917 -36.657 -34.863 1.00 33.16 306 GLU A O 1
ATOM 2512 N N . MET A 1 307 ? 44.562 -36.059 -33.152 1.00 29.64 307 MET A N 1
ATOM 2513 C CA . MET A 1 307 ? 44.707 -37.105 -32.111 1.00 29.64 307 MET A CA 1
ATOM 2514 C C . MET A 1 307 ? 44.532 -36.470 -30.700 1.00 29.64 307 MET A C 1
ATOM 2516 O O . MET A 1 307 ? 44.668 -35.259 -30.554 1.00 29.64 307 MET A O 1
ATOM 2520 N N . PRO A 1 308 ? 44.203 -37.229 -29.635 1.00 33.84 308 PRO A N 1
ATOM 2521 C CA . PRO A 1 308 ? 42.870 -37.721 -29.318 1.00 33.84 308 PRO A CA 1
ATOM 2522 C C . PRO A 1 308 ? 42.316 -37.191 -27.975 1.00 33.84 308 PRO A C 1
ATOM 2524 O O . PRO A 1 308 ? 43.024 -36.742 -27.079 1.00 33.84 308 PRO A O 1
ATOM 2527 N N . VAL A 1 309 ? 40.998 -37.341 -27.860 1.00 37.88 309 VAL A N 1
ATOM 2528 C CA . VAL A 1 309 ? 40.096 -37.107 -26.724 1.00 37.88 309 VAL A CA 1
ATOM 2529 C C . VAL A 1 309 ? 40.668 -37.477 -25.343 1.00 37.88 309 VAL A C 1
ATOM 2531 O O . VAL A 1 309 ? 41.014 -38.632 -25.096 1.00 37.88 309 VAL A O 1
ATOM 2534 N N . GLN A 1 310 ? 40.578 -36.542 -24.391 1.00 32.06 310 GLN A N 1
ATOM 2535 C CA . GLN A 1 310 ? 40.380 -36.857 -22.972 1.00 32.06 310 GLN A CA 1
ATOM 2536 C C . GLN A 1 310 ? 39.142 -36.116 -22.454 1.00 32.06 310 GLN A C 1
ATOM 2538 O O . GLN A 1 310 ? 39.010 -34.904 -22.605 1.00 32.06 310 GLN A O 1
ATOM 2543 N N . ARG A 1 311 ? 38.203 -36.890 -21.896 1.00 39.81 311 ARG A N 1
ATOM 2544 C CA . ARG A 1 311 ? 36.951 -36.422 -21.288 1.00 39.81 311 ARG A CA 1
ATOM 2545 C C . ARG A 1 311 ? 37.241 -35.641 -20.007 1.00 39.81 311 ARG A C 1
ATOM 2547 O O . ARG A 1 311 ? 37.950 -36.151 -19.144 1.00 39.81 311 ARG A O 1
ATOM 2554 N N . ALA A 1 312 ? 36.593 -34.492 -19.852 1.00 38.91 312 ALA A N 1
ATOM 2555 C CA . ALA A 1 312 ? 36.343 -33.867 -18.556 1.00 38.91 312 ALA A CA 1
ATOM 2556 C C . ALA A 1 312 ? 34.840 -33.994 -18.213 1.00 38.91 312 ALA A C 1
ATOM 2558 O O . ALA A 1 312 ? 34.032 -34.094 -19.140 1.00 38.91 312 ALA A O 1
ATOM 2559 N N . PRO A 1 313 ? 34.472 -34.073 -16.921 1.00 38.38 313 PRO A N 1
ATOM 2560 C CA . PRO A 1 313 ? 33.128 -34.433 -16.478 1.00 38.38 313 PRO A CA 1
ATOM 2561 C C . PRO A 1 313 ? 32.163 -33.236 -16.449 1.00 38.38 313 PRO A C 1
ATOM 2563 O O . PRO A 1 313 ? 32.590 -32.084 -16.393 1.00 38.38 313 PRO A O 1
ATOM 2566 N N . ASP A 1 314 ? 30.868 -33.555 -16.488 1.00 36.59 314 ASP A N 1
ATOM 2567 C CA . ASP A 1 314 ? 29.728 -32.634 -16.595 1.00 36.59 314 ASP A CA 1
ATOM 2568 C C . ASP A 1 314 ? 29.670 -31.547 -15.495 1.00 36.59 314 ASP A C 1
ATOM 2570 O O . ASP A 1 314 ? 30.095 -31.792 -14.360 1.00 36.59 314 ASP A O 1
ATOM 2574 N N . PRO A 1 315 ? 29.101 -30.358 -15.788 1.00 38.00 315 PRO A N 1
ATOM 2575 C CA . PRO A 1 315 ? 28.964 -29.276 -14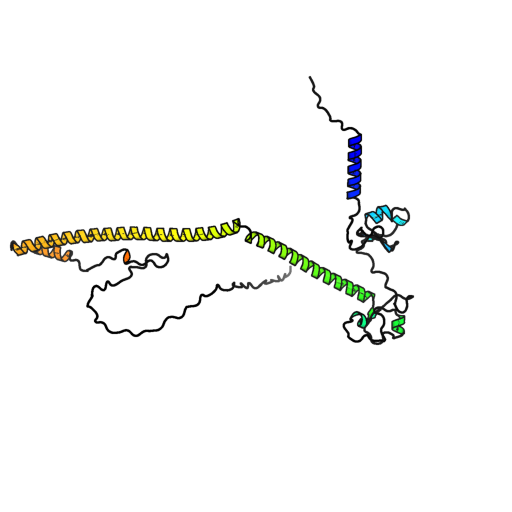.820 1.00 38.00 315 PRO A CA 1
ATOM 2576 C C . PRO A 1 315 ? 27.777 -29.483 -13.864 1.00 38.00 315 PRO A C 1
ATOM 2578 O O . PRO A 1 315 ? 26.710 -29.978 -14.230 1.00 38.00 315 PRO A O 1
ATOM 2581 N N . VAL A 1 316 ? 27.979 -29.047 -12.620 1.00 42.97 316 VAL A N 1
ATOM 2582 C CA . VAL A 1 316 ? 26.967 -28.939 -11.556 1.00 42.97 316 VAL A CA 1
ATOM 2583 C C . VAL A 1 316 ? 25.998 -27.784 -11.878 1.00 42.97 316 VAL A C 1
ATOM 2585 O O . VAL A 1 316 ? 26.463 -26.757 -12.373 1.00 42.97 316 VAL A O 1
ATOM 2588 N N . PRO A 1 317 ? 24.683 -27.886 -11.592 1.00 37.97 317 PRO A N 1
ATOM 2589 C CA . PRO A 1 317 ? 23.744 -26.793 -11.837 1.00 37.97 317 PRO A CA 1
ATOM 2590 C C . PRO A 1 317 ? 23.899 -25.679 -10.795 1.00 37.97 317 PRO A C 1
ATOM 2592 O O . PRO A 1 317 ? 23.837 -25.930 -9.590 1.00 37.97 317 PRO A O 1
ATOM 2595 N N . GLU A 1 318 ? 24.058 -24.449 -11.275 1.00 40.12 318 GLU A N 1
ATOM 2596 C CA . GLU A 1 318 ? 24.061 -23.218 -10.486 1.00 40.12 318 GLU A CA 1
ATOM 2597 C C . GLU A 1 318 ? 22.645 -22.920 -9.957 1.00 40.12 318 GLU A C 1
ATOM 2599 O O . GLU A 1 318 ? 21.648 -23.037 -10.675 1.00 40.12 318 GLU A O 1
ATOM 2604 N N . GLN A 1 319 ? 22.551 -22.625 -8.659 1.00 37.03 319 GLN A N 1
ATOM 2605 C CA . GLN A 1 319 ? 21.299 -22.418 -7.937 1.00 37.03 319 GLN A CA 1
ATOM 2606 C C . GLN A 1 319 ? 20.693 -21.042 -8.256 1.00 37.03 319 GLN A C 1
ATOM 2608 O O . GLN A 1 319 ? 21.388 -20.034 -8.287 1.00 37.03 319 GLN A O 1
ATOM 2613 N N . LEU A 1 320 ? 19.374 -21.016 -8.453 1.00 36.75 320 LEU A N 1
ATOM 2614 C CA . LEU A 1 320 ? 18.553 -19.808 -8.543 1.00 36.75 320 LEU A CA 1
ATOM 2615 C C . LEU A 1 320 ? 18.456 -19.134 -7.165 1.00 36.75 320 LEU A C 1
ATOM 2617 O O . LEU A 1 320 ? 17.862 -19.707 -6.249 1.00 36.75 320 LEU A O 1
ATOM 2621 N N . ASP A 1 321 ? 18.972 -17.913 -7.038 1.00 38.41 321 ASP A N 1
ATOM 2622 C CA . ASP A 1 321 ? 18.729 -17.067 -5.869 1.00 38.41 321 ASP A CA 1
ATOM 2623 C C . ASP A 1 321 ? 17.307 -16.478 -5.894 1.00 38.41 321 ASP A C 1
ATOM 2625 O O . ASP A 1 321 ? 16.838 -15.906 -6.882 1.00 38.41 321 ASP A O 1
ATOM 2629 N N . ALA A 1 322 ? 16.608 -16.644 -4.771 1.00 46.19 322 ALA A N 1
ATOM 2630 C CA . ALA A 1 322 ? 15.285 -16.095 -4.491 1.00 46.19 322 ALA A CA 1
ATOM 2631 C C . ALA A 1 322 ? 15.347 -14.579 -4.181 1.00 46.19 322 ALA A C 1
ATOM 2633 O O . ALA A 1 322 ? 16.383 -14.082 -3.736 1.00 46.19 322 ALA A O 1
ATOM 2634 N N . PRO A 1 323 ? 14.245 -13.821 -4.360 1.00 39.31 323 PRO A N 1
ATOM 2635 C CA . PRO A 1 323 ? 14.241 -12.378 -4.137 1.00 39.31 323 PRO A CA 1
ATOM 2636 C C . PRO A 1 323 ? 14.381 -12.022 -2.650 1.00 39.31 323 PRO A C 1
ATOM 2638 O O . PRO A 1 323 ? 13.699 -12.577 -1.787 1.00 39.31 323 PRO A O 1
ATOM 2641 N N . GLY A 1 324 ? 15.277 -11.071 -2.379 1.00 39.62 324 GLY A N 1
ATOM 2642 C CA . GLY A 1 324 ? 15.638 -10.591 -1.049 1.00 39.62 324 GLY A CA 1
ATOM 2643 C C . GLY A 1 324 ? 14.485 -9.977 -0.248 1.00 39.62 324 GLY A C 1
ATOM 2644 O O . GLY A 1 324 ? 13.548 -9.387 -0.785 1.00 39.62 324 GLY A O 1
ATOM 2645 N N . ASN A 1 325 ? 14.603 -10.121 1.073 1.00 42.75 325 ASN A N 1
ATOM 2646 C CA . ASN A 1 325 ? 13.721 -9.540 2.082 1.00 42.75 325 ASN A CA 1
ATOM 2647 C C . ASN A 1 325 ? 13.671 -7.998 2.020 1.00 42.75 325 ASN A C 1
ATOM 2649 O O . ASN A 1 325 ? 14.652 -7.362 1.629 1.00 42.75 325 ASN A O 1
ATOM 2653 N N . PRO A 1 326 ? 12.556 -7.385 2.463 1.00 38.28 326 PRO A N 1
ATOM 2654 C CA . PRO A 1 326 ? 12.367 -5.940 2.432 1.00 38.28 326 PRO A CA 1
ATOM 2655 C C . PRO A 1 326 ? 13.329 -5.200 3.370 1.00 38.28 326 PRO A C 1
ATOM 2657 O O . PRO A 1 326 ? 13.545 -5.592 4.518 1.00 38.28 326 PRO A O 1
ATOM 2660 N N . VAL A 1 327 ? 13.862 -4.087 2.864 1.00 40.75 327 VAL A N 1
ATOM 2661 C CA . VAL A 1 327 ? 14.672 -3.118 3.608 1.00 40.75 327 VAL A CA 1
ATOM 2662 C C . VAL A 1 327 ? 13.805 -2.457 4.680 1.00 40.75 327 VAL A C 1
ATOM 2664 O O . VAL A 1 327 ? 12.829 -1.773 4.374 1.00 40.75 327 VAL A O 1
ATOM 2667 N N . VAL A 1 328 ? 14.176 -2.662 5.943 1.00 36.84 328 VAL A N 1
ATOM 2668 C CA . VAL A 1 328 ? 13.681 -1.888 7.083 1.00 36.84 328 VAL A CA 1
ATOM 2669 C C . VAL A 1 328 ? 14.385 -0.535 7.039 1.00 36.84 328 VAL A C 1
ATOM 2671 O O . VAL A 1 328 ? 15.599 -0.468 7.218 1.00 36.84 328 VAL A O 1
ATOM 2674 N N . ILE A 1 329 ? 13.640 0.532 6.756 1.00 36.50 329 ILE A N 1
ATOM 2675 C CA . ILE A 1 329 ? 14.137 1.899 6.914 1.00 36.50 329 ILE A CA 1
ATOM 2676 C C . ILE A 1 329 ? 13.790 2.327 8.338 1.00 36.50 329 ILE A C 1
ATOM 2678 O O . ILE A 1 329 ? 12.627 2.556 8.663 1.00 36.50 329 ILE A O 1
ATOM 2682 N N . ASP A 1 330 ? 14.822 2.374 9.171 1.00 35.22 330 ASP A N 1
ATOM 2683 C CA . ASP A 1 330 ? 14.811 2.980 10.494 1.00 35.22 330 ASP A CA 1
ATOM 2684 C C . ASP A 1 330 ? 14.960 4.497 10.312 1.00 35.22 330 ASP A C 1
ATOM 2686 O O . ASP A 1 330 ? 15.963 4.966 9.770 1.00 35.22 330 ASP A O 1
ATOM 2690 N N . VAL A 1 331 ? 13.939 5.266 10.688 1.00 37.47 331 VAL A N 1
ATOM 2691 C CA . VAL A 1 331 ? 14.049 6.723 10.813 1.00 37.47 331 VAL A CA 1
ATOM 2692 C C . VAL A 1 331 ? 13.768 7.040 12.269 1.00 37.47 331 VAL A C 1
ATOM 2694 O O . VAL A 1 331 ? 12.615 7.100 12.693 1.00 37.47 331 VAL A O 1
ATOM 2697 N N . GLY A 1 332 ? 14.857 7.152 13.024 1.00 34.31 332 GLY A N 1
ATOM 2698 C CA . GLY A 1 332 ? 14.854 7.535 14.423 1.00 34.31 332 GLY A CA 1
ATOM 2699 C C . GLY A 1 332 ? 14.380 8.971 14.625 1.00 34.31 332 GLY A C 1
ATOM 2700 O O . GLY A 1 332 ? 14.681 9.871 13.839 1.00 34.31 332 GLY A O 1
ATOM 2701 N N . ASP A 1 333 ? 13.638 9.138 15.714 1.00 37.25 333 ASP A N 1
ATOM 2702 C CA . ASP A 1 333 ? 13.255 10.404 16.321 1.00 37.25 333 ASP A CA 1
ATOM 2703 C C . ASP A 1 333 ? 14.492 11.199 16.774 1.00 37.25 333 ASP A C 1
ATOM 2705 O O . ASP A 1 333 ? 15.249 10.744 17.629 1.00 37.25 333 ASP A O 1
ATOM 2709 N N . GLU A 1 334 ? 14.623 12.437 16.301 1.00 36.88 334 GLU A N 1
ATOM 2710 C CA . GLU A 1 334 ? 15.268 13.517 17.054 1.00 36.88 334 GLU A CA 1
ATOM 2711 C C . GLU A 1 334 ? 14.320 14.720 17.068 1.00 36.88 334 GLU A C 1
ATOM 2713 O O . GLU A 1 334 ? 14.279 15.534 16.146 1.00 36.88 334 GLU A O 1
ATOM 2718 N N . VAL A 1 335 ? 13.515 14.820 18.128 1.00 37.50 335 VAL A N 1
ATOM 2719 C CA . VAL A 1 335 ? 12.817 16.059 18.480 1.00 37.50 335 VAL A CA 1
ATOM 2720 C C . VAL A 1 335 ? 13.671 16.756 19.530 1.00 37.50 335 VAL A C 1
ATOM 2722 O O . VAL A 1 335 ? 13.629 16.420 20.713 1.00 37.50 335 VAL A O 1
ATOM 2725 N N . VAL A 1 336 ? 14.480 17.710 19.074 1.00 38.66 336 VAL A N 1
ATOM 2726 C CA . VAL A 1 336 ? 15.168 18.672 19.937 1.00 38.66 336 VAL A CA 1
ATOM 2727 C C . VAL A 1 336 ? 14.114 19.653 20.444 1.00 38.66 336 VAL A C 1
ATOM 2729 O O . VAL A 1 336 ? 13.449 20.333 19.664 1.00 38.66 336 VAL A O 1
ATOM 2732 N N . VAL A 1 337 ? 13.915 19.672 21.759 1.00 36.09 337 VAL A N 1
ATOM 2733 C CA . VAL A 1 337 ? 13.057 20.636 22.447 1.00 36.09 337 VAL A CA 1
ATOM 2734 C C . VAL A 1 337 ? 13.954 21.790 22.881 1.00 36.09 337 VAL A C 1
ATOM 2736 O O . VAL A 1 337 ? 14.648 21.676 23.889 1.00 36.09 337 VAL A O 1
ATOM 2739 N N . ASP A 1 338 ? 13.958 22.879 22.113 1.00 34.66 338 ASP A N 1
ATOM 2740 C CA . ASP A 1 338 ? 14.562 24.137 22.549 1.00 34.66 338 ASP A CA 1
ATOM 2741 C C . ASP A 1 338 ? 13.649 24.800 23.584 1.00 34.66 338 ASP A C 1
ATOM 2743 O O . ASP A 1 338 ? 12.499 25.161 23.318 1.00 34.66 338 ASP A O 1
ATOM 2747 N N . VAL A 1 339 ? 14.183 24.923 24.796 1.00 39.50 339 VAL A N 1
ATOM 2748 C CA . VAL A 1 339 ? 13.619 25.703 25.892 1.00 39.50 339 VAL A CA 1
ATOM 2749 C C . VAL A 1 339 ? 14.108 27.135 25.694 1.00 39.50 339 VAL A C 1
ATOM 2751 O O . VAL A 1 339 ? 15.298 27.402 25.827 1.00 39.50 339 VAL A O 1
ATOM 2754 N N . ALA A 1 340 ? 13.203 28.045 25.339 1.00 43.00 340 ALA A N 1
ATOM 2755 C CA . ALA A 1 340 ? 13.488 29.472 25.375 1.00 43.00 340 ALA A CA 1
ATOM 2756 C C . ALA A 1 340 ? 13.494 29.935 26.840 1.00 43.00 340 ALA A C 1
ATOM 2758 O O . ALA A 1 340 ? 12.479 29.843 27.533 1.00 43.00 340 ALA A O 1
ATOM 2759 N N . GLU A 1 341 ? 14.659 30.384 27.296 1.00 46.47 341 GLU A N 1
ATOM 2760 C CA . GLU A 1 341 ? 14.824 31.219 28.481 1.00 46.47 341 GLU A CA 1
ATOM 2761 C C . GLU A 1 341 ? 14.379 32.645 28.112 1.00 46.47 341 GLU A C 1
ATOM 2763 O O . GLU A 1 341 ? 14.950 33.268 27.215 1.00 46.47 341 GLU A O 1
ATOM 2768 N N . ASP A 1 342 ? 13.322 33.128 28.767 1.00 45.75 342 ASP A N 1
ATOM 2769 C CA . ASP A 1 342 ? 12.947 34.542 28.796 1.00 45.75 342 ASP A CA 1
ATOM 2770 C C . ASP A 1 342 ? 13.796 35.241 29.869 1.00 45.75 342 ASP A C 1
ATOM 2772 O O . ASP A 1 342 ? 13.675 34.923 31.055 1.00 45.75 342 ASP A O 1
ATOM 2776 N N . ASP A 1 343 ? 14.623 36.200 29.445 1.00 49.78 343 ASP A N 1
ATOM 2777 C CA . ASP A 1 343 ? 15.240 37.208 30.309 1.00 49.7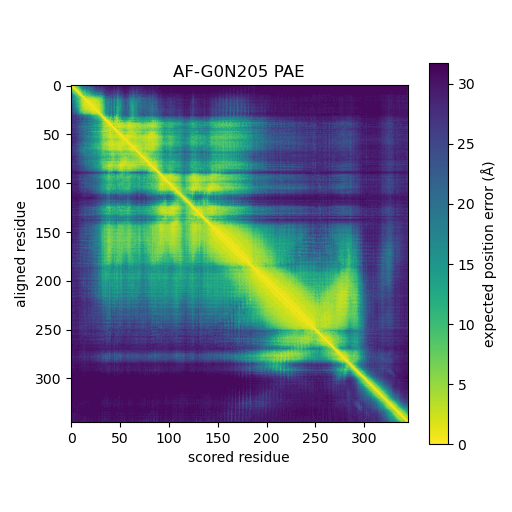8 343 ASP A CA 1
ATOM 2778 C C . ASP A 1 343 ? 14.418 38.513 30.269 1.00 49.78 343 ASP A C 1
ATOM 2780 O O . ASP A 1 343 ? 14.013 38.997 29.210 1.00 49.78 343 ASP A O 1
ATOM 2784 N N . ASP A 1 344 ? 14.208 39.044 31.473 1.00 49.16 344 ASP A N 1
ATOM 2785 C CA . ASP A 1 344 ? 13.593 40.298 31.927 1.00 49.16 344 ASP A CA 1
ATOM 2786 C C . ASP A 1 344 ? 13.504 41.504 30.958 1.00 49.16 344 ASP A C 1
ATOM 2788 O O . ASP A 1 344 ? 14.498 41.907 30.352 1.00 49.16 344 ASP A O 1
ATOM 2792 N N . ILE A 1 345 ? 12.333 42.178 30.976 1.00 42.16 345 ILE A N 1
ATOM 2793 C CA . ILE A 1 345 ? 12.116 43.634 31.218 1.00 42.16 345 ILE A CA 1
ATOM 2794 C C . ILE A 1 345 ? 10.679 43.873 31.706 1.00 42.16 345 ILE A C 1
ATOM 2796 O O . ILE A 1 345 ? 9.730 43.373 31.056 1.00 42.16 345 ILE A O 1
#

Mean predicted aligned error: 20.23 Å

Secondary structure (DSSP, 8-state):
---PPP-----HHHHHHHHHHHHHHHHHHSS--B-SS-SSB-SS-TTBBP-EEETTT--EE-HHHIIIIIT-STTGGGS-EEEGGGPPPP-PPBPSS-TTSB--EEEHHHHT---S---TT---SEE-HHHHHTTTTTT--EEEHHHHHHHHHHHHHHHHHHHHHHHHHHHHHHHHHHHHHHHHH-HHHHHHHHHHHHHHHHHHHHHHHHHHHHHHHHHHHHHHHHHHHHHHHHHHHHHHHHHHHHHHHH--STT--HHHHHHHHTT-----PPPPPGGG-B--TTSPPBSP---------PPPPP------PPPPPPPPPPPPPPP-------------PPP--

Sequence (345 aa):
MPIFGDVDIQPTNCLILALVDKLEEDRRKKAANVVTDPFLPCHEDHNHESDVWCQDCKQTYCNDCDRTVCHRSKVLRRHKRVPVSLRPVREIPACPIHPEKDASYVCLIILNQNQLFPDPTCSATIYCTLCQKARTHKGHKSKKIEEHLESNRKKLDELHNRITVSVNVLKKKSNDSEEAWKTFVDKEKIASGRKKIEDYHNRQLELALSRYDNWVEVMKEEFHEEHIKCSADWHLQERILKRVSNKRMRKDTLYDINSIMEESIRNVADEEKTYPTLQDYDFPDGMGPIGPVVVRRNDDRTIPVEMPVQRAPDPVPEQLDAPGNPVVIDVGDEVVVDVAEDDDI

Radius of gyration: 54.01 Å; Cα contacts (8 Å, |Δi|>4): 236; chains: 1; bounding box: 127×81×144 Å

Foldseek 3Di:
DDDDDDDPDDPVVVVVVVVVVVVVVVVVVPPAPQAPCAPDAFPVGRRHHFFKAFPVVRGTHRPCCCPPPQQVDPVSVPTDMDTPVPDPDDDAQAAPVGNPHGFFKAFVVVVVPPDPDDDPLDDDRTHHPVCVVVCSVPPTDMDTPVVVVVVVVVVVVVVVVVVVVVVVVVVVVVVVVVVVVCCVVPPVNVVVVVVVVVVVVVVLVVVLVVLAVVVVVVVVVVVVVVVVVVVVLVVLVVVLVVVVVVCVVVVPPPVDCVVSVVSCVVRDDDDDDDDDDPVQWDDPDSDPTDPGPPPPPPPPPPDDDDDDDDDDDDDDDDDDDDDDDDDDDDDDDDDDDDDDDDDDD